Protein AF-A0A7C4UAN2-F1 (afdb_monomer)

Nearest PDB structures (foldseek):
  3q5m-assembly1_A  TM=3.316E-01  e=6.274E-01  Escherichia coli K-12
  2yhc-assembly1_A  TM=3.895E-01  e=1.079E+00  Escherichia coli BL21(DE3)
  8bwc-assembly1_D  TM=3.059E-01  e=3.189E+00  Escherichia coli
  4wjw-assembly1_B  TM=2.416E-01  e=7.589E+00  Saccharomyces cerevisiae S288C

Secondary structure (DSSP, 8-state):
-----------------------PPPPPPP-S-SS-TTSSTTEEEEEETTEEEEEEHHHHHHTTSS-SS-HHHHHHHHHHHHHHHS-HHHHHHHTTSEEEE-SS-GGGS-TTTSS---EEE---SSTTHHHHHTTS-GGGTTSEEES-HHHHHHHTSTT----S-THHHHHHHHHIIIIIITT-HHHHHHHHHHHHTTTTSSEEBTTS-EE--GGGS-HHHHHHHHHHHHHS--SBSS-SHHHHHHH-HHHHHHHHHHH--THHHHHHHHHHHHHHTTSS----PPPPPPPS-SSHHHHHHHHHHHHHHHHHHHHTT-HHHHHHHHHHHHHH-TTSHHHHHHHHHHHHT-

Sequence (350 aa):
MRFVLSLCLALGLVAGFSSAQEKTPAKKKSDKPLIPEKAVPGYTVKKLEGFHLLISDETTKHLDDQFERKPMEVLELELKGIARVVTSRQLKILQTIAIFVEWDDPEAHPANTGGVVVARYWYDSGNGIGMFREGRNPLKANNVEILTMKFLTEKWQPGKSNEQLILLHEVSHAIHNHLVGGRNPIVQAAYQQAMDRKLYDEVKHVSGRTQRAYAATSDHEYFAELSCAYLDKCAFFPFTREELKSHDPVGFKLMEQVWGKSDNRSAKAKAAMQVAAKSSPKTEPPSKPSAPPTSPKDQESAAEQKLELIDILIKSGKTDKARERLQDLIKAYPETKSAGKAKELLDKLK

Radius of gyration: 29.67 Å; Cα contacts (8 Å, |Δi|>4): 450; chains: 1; bounding box: 88×102×70 Å

pLDDT: mean 82.42, std 21.26, range [30.03, 98.69]

Structure (mmCIF, N/CA/C/O backbone):
data_AF-A0A7C4UAN2-F1
#
_entry.id   AF-A0A7C4UAN2-F1
#
loop_
_atom_site.group_PDB
_atom_site.id
_atom_site.type_symbol
_atom_site.label_atom_id
_atom_site.label_alt_id
_atom_site.label_comp_id
_atom_site.label_asym_id
_atom_site.label_entity_id
_atom_site.label_seq_id
_atom_site.pdbx_PDB_ins_code
_atom_site.Cartn_x
_atom_site.Cartn_y
_atom_site.Cartn_z
_atom_site.occupancy
_atom_site.B_iso_or_equiv
_atom_site.auth_seq_id
_atom_site.auth_comp_id
_atom_site.auth_asym_id
_atom_site.auth_atom_id
_atom_site.pdbx_PDB_model_num
ATOM 1 N N . MET A 1 1 ? 61.986 -65.596 46.040 1.00 34.09 1 MET A N 1
ATOM 2 C CA . MET A 1 1 ? 62.676 -64.286 45.933 1.00 34.09 1 MET A CA 1
ATOM 3 C C . MET A 1 1 ? 61.591 -63.218 45.912 1.00 34.09 1 MET A C 1
ATOM 5 O O . MET A 1 1 ? 60.683 -63.372 45.116 1.00 34.09 1 MET A O 1
ATOM 9 N N . ARG A 1 2 ? 61.460 -62.423 46.989 1.00 37.06 2 ARG A N 1
ATOM 10 C CA . ARG A 1 2 ? 61.891 -61.000 47.109 1.00 37.06 2 ARG A CA 1
ATOM 11 C C . ARG A 1 2 ? 61.065 -60.058 46.205 1.00 37.06 2 ARG A C 1
ATOM 13 O O . ARG A 1 2 ? 60.900 -60.403 45.052 1.00 37.06 2 ARG A O 1
ATOM 20 N N . PHE A 1 3 ? 60.606 -58.852 46.540 1.00 35.41 3 PHE A N 1
ATOM 21 C CA . PHE A 1 3 ? 60.470 -57.972 47.718 1.00 35.41 3 PHE A CA 1
ATOM 22 C C . PHE A 1 3 ? 59.664 -56.746 47.178 1.00 35.41 3 PHE A C 1
ATOM 24 O O . PHE A 1 3 ? 59.865 -56.385 46.027 1.00 35.41 3 PHE A O 1
ATOM 31 N N . VAL A 1 4 ? 58.758 -56.175 47.984 1.00 40.16 4 VAL A N 1
ATOM 32 C CA . VAL A 1 4 ? 58.412 -54.745 48.260 1.00 40.16 4 VAL A CA 1
ATOM 33 C C . VAL A 1 4 ? 58.710 -53.592 47.246 1.00 40.16 4 VAL A C 1
ATOM 35 O O . VAL A 1 4 ? 59.731 -53.596 46.575 1.00 40.16 4 VAL A O 1
ATOM 38 N N . LEU A 1 5 ? 57.877 -52.527 47.358 1.00 35.97 5 LEU A N 1
ATOM 39 C CA . LEU A 1 5 ? 58.021 -51.067 47.046 1.00 35.97 5 LEU A CA 1
ATOM 40 C C . LEU A 1 5 ? 57.216 -50.576 45.819 1.00 35.97 5 LEU A C 1
ATOM 42 O O . LEU A 1 5 ? 57.397 -51.087 44.727 1.00 35.97 5 LEU A O 1
ATOM 46 N N . SER A 1 6 ? 56.208 -49.691 45.923 1.00 39.59 6 SER A N 1
ATOM 47 C CA . SER A 1 6 ? 56.147 -48.298 46.435 1.00 39.59 6 SER A CA 1
ATOM 48 C C . SER A 1 6 ? 57.017 -47.317 45.638 1.00 39.59 6 SER A C 1
ATOM 50 O O . SER A 1 6 ? 58.226 -47.358 45.824 1.00 39.59 6 SER A O 1
ATOM 52 N N . LEU A 1 7 ? 56.428 -46.421 44.820 1.00 36.50 7 LEU A N 1
ATOM 53 C CA . LEU A 1 7 ? 56.832 -45.002 44.756 1.00 36.50 7 LEU A CA 1
ATOM 54 C C . LEU A 1 7 ? 55.866 -44.103 43.956 1.00 36.50 7 LEU A C 1
ATOM 56 O O . LEU A 1 7 ? 55.257 -44.495 42.965 1.00 36.50 7 LEU A O 1
ATOM 60 N N . CYS A 1 8 ? 55.784 -42.877 44.455 1.00 34.16 8 CYS A N 1
ATOM 61 C CA . CYS A 1 8 ? 54.948 -41.735 44.133 1.00 34.16 8 CYS A CA 1
ATOM 62 C C . CYS A 1 8 ? 55.270 -40.977 42.818 1.00 34.16 8 CYS A C 1
ATOM 64 O O . CYS A 1 8 ? 56.406 -40.963 42.363 1.00 34.16 8 CYS A O 1
ATOM 66 N N . LEU A 1 9 ? 54.262 -40.201 42.381 1.00 34.72 9 LEU A N 1
ATOM 67 C CA . LEU A 1 9 ? 54.303 -38.804 41.894 1.00 34.72 9 LEU A CA 1
ATOM 68 C C . LEU A 1 9 ? 55.023 -38.449 40.571 1.00 34.72 9 LEU A C 1
ATOM 70 O O . LEU A 1 9 ? 56.242 -38.499 40.490 1.00 34.72 9 LEU A O 1
ATOM 74 N N . ALA A 1 10 ? 54.276 -37.852 39.630 1.00 35.28 10 ALA A N 1
ATOM 75 C CA . ALA A 1 10 ? 54.646 -36.565 39.015 1.00 35.28 10 ALA A CA 1
ATOM 76 C C . ALA A 1 10 ? 53.456 -35.928 38.269 1.00 35.28 10 ALA A C 1
ATOM 78 O O . ALA A 1 10 ? 52.838 -36.541 37.401 1.00 35.28 10 ALA A O 1
ATOM 79 N N . LEU A 1 11 ? 53.161 -34.675 38.630 1.00 38.91 11 LEU A N 1
ATOM 80 C CA . LEU A 1 11 ? 52.254 -33.756 37.945 1.00 38.91 11 LEU A CA 1
ATOM 81 C C . LEU A 1 11 ? 52.766 -33.406 36.538 1.00 38.91 11 LEU A C 1
ATOM 83 O O . LEU A 1 11 ? 53.949 -33.132 36.357 1.00 38.91 11 LEU A O 1
ATOM 87 N N . GLY A 1 12 ? 51.835 -33.255 35.595 1.00 33.56 12 GLY A N 1
ATOM 88 C CA . GLY A 1 12 ? 52.039 -32.549 34.330 1.00 33.56 12 GLY A CA 1
ATOM 89 C C . GLY A 1 12 ? 50.832 -31.667 34.020 1.00 33.56 12 GLY A C 1
ATOM 90 O O . GLY A 1 12 ? 49.906 -32.090 33.336 1.00 33.56 12 GLY A O 1
ATOM 91 N N . LEU A 1 13 ? 50.826 -30.449 34.564 1.00 39.50 13 LEU A N 1
ATOM 92 C CA . LEU A 1 13 ? 49.898 -29.374 34.207 1.00 39.50 13 LEU A CA 1
ATOM 93 C C . LEU A 1 13 ? 50.309 -28.832 32.830 1.00 39.50 13 LEU A C 1
ATOM 95 O O . LEU A 1 13 ? 51.313 -28.132 32.721 1.00 39.50 13 LEU A O 1
ATOM 99 N N . VAL A 1 14 ? 49.545 -29.139 31.780 1.00 42.03 14 VAL A N 1
ATOM 100 C CA . VAL A 1 14 ? 49.672 -28.451 30.487 1.00 42.03 14 VAL A CA 1
ATOM 101 C C . VAL A 1 14 ? 48.560 -27.415 30.404 1.00 42.03 14 VAL A C 1
ATOM 103 O O . VAL A 1 14 ? 47.394 -27.736 30.182 1.00 42.03 14 VAL A O 1
ATOM 106 N N . ALA A 1 15 ? 48.935 -26.156 30.620 1.00 38.94 15 ALA A N 1
ATOM 107 C CA . ALA A 1 15 ? 48.100 -25.004 30.330 1.00 38.94 15 ALA A CA 1
ATOM 108 C C . ALA A 1 15 ? 47.876 -24.926 28.811 1.00 38.94 15 ALA A C 1
ATOM 110 O O . ALA A 1 15 ? 48.783 -24.591 28.049 1.00 38.94 15 ALA A O 1
ATOM 111 N N . GLY A 1 16 ? 46.667 -25.263 28.365 1.00 35.47 16 GLY A N 1
ATOM 112 C CA . GLY A 1 16 ? 46.235 -25.025 26.994 1.00 35.47 16 GLY A CA 1
ATOM 113 C C . GLY A 1 16 ? 46.062 -23.527 26.763 1.00 35.47 16 GLY A C 1
ATOM 114 O O . GLY A 1 16 ? 45.128 -22.919 27.284 1.00 35.47 16 GLY A O 1
ATOM 115 N N . PHE A 1 17 ? 46.962 -22.933 25.981 1.00 37.00 17 PHE A N 1
ATOM 116 C CA . PHE A 1 17 ? 46.775 -21.607 25.404 1.00 37.00 17 PHE A CA 1
ATOM 117 C C . PHE A 1 17 ? 45.509 -21.619 24.539 1.00 37.00 17 PHE A C 1
ATOM 119 O O . PHE A 1 17 ? 45.484 -22.190 23.450 1.00 37.00 17 PHE A O 1
ATOM 126 N N . SER A 1 18 ? 44.448 -20.985 25.034 1.00 37.22 18 SER A N 1
ATOM 127 C CA . SER A 1 18 ? 43.250 -20.711 24.249 1.00 37.22 18 SER A CA 1
ATOM 128 C C . SER A 1 18 ? 43.581 -19.570 23.287 1.00 37.22 18 SER A C 1
ATOM 130 O O . SER A 1 18 ? 43.614 -18.402 23.677 1.00 37.22 18 SER A O 1
ATOM 132 N N . SER A 1 19 ? 43.910 -19.913 22.041 1.00 38.41 19 SER A N 1
ATOM 133 C CA . SER A 1 19 ? 44.011 -18.929 20.967 1.00 38.41 19 SER A CA 1
ATOM 134 C C . SER A 1 19 ? 42.625 -18.329 20.750 1.00 38.41 19 SER A C 1
ATOM 136 O O . SER A 1 19 ? 41.678 -19.024 20.374 1.00 38.41 19 SER A O 1
ATOM 138 N N . ALA A 1 20 ? 42.498 -17.039 21.057 1.00 39.62 20 ALA A N 1
ATOM 139 C CA . ALA A 1 20 ? 41.323 -16.246 20.760 1.00 39.62 20 ALA A CA 1
ATOM 140 C C . ALA A 1 20 ? 41.126 -16.230 19.241 1.00 39.62 20 ALA A C 1
ATOM 142 O O . ALA A 1 20 ? 41.783 -15.484 18.518 1.00 39.62 20 ALA A O 1
ATOM 143 N N . GLN A 1 21 ? 40.229 -17.086 18.758 1.00 37.66 21 GLN A N 1
ATOM 144 C CA . GLN A 1 21 ? 39.840 -17.118 17.361 1.00 37.66 21 GLN A CA 1
ATOM 145 C C . GLN A 1 21 ? 39.087 -15.821 17.050 1.00 37.66 21 GLN A C 1
ATOM 147 O O . GLN A 1 21 ? 37.938 -15.616 17.456 1.00 37.66 21 GLN A O 1
ATOM 152 N N . GLU A 1 22 ? 39.790 -14.917 16.376 1.00 37.50 22 GLU A N 1
ATOM 153 C CA . GLU A 1 22 ? 39.287 -13.659 15.848 1.00 37.50 22 GLU A CA 1
ATOM 154 C C . GLU A 1 22 ? 38.013 -13.935 15.038 1.00 37.50 22 GLU A C 1
ATOM 156 O O . GLU A 1 22 ? 38.028 -14.614 14.007 1.00 37.50 22 GLU A O 1
ATOM 161 N N . LYS A 1 23 ? 36.868 -13.457 15.542 1.00 40.00 23 LYS A N 1
ATOM 162 C CA . LYS A 1 23 ? 35.589 -13.556 14.838 1.00 40.00 23 LYS A CA 1
ATOM 163 C C . LYS A 1 23 ? 35.688 -12.725 13.567 1.00 40.00 23 LYS A C 1
ATOM 165 O O . LYS A 1 23 ? 35.599 -11.501 13.602 1.00 40.00 23 LYS A O 1
ATOM 170 N N . THR A 1 24 ? 35.854 -13.415 12.448 1.00 35.69 24 THR A N 1
ATOM 171 C CA . THR A 1 24 ? 35.820 -12.841 11.106 1.00 35.69 24 THR A CA 1
ATOM 172 C C . THR A 1 24 ? 34.499 -12.075 10.929 1.00 35.69 24 THR A C 1
ATOM 174 O O . THR A 1 24 ? 33.440 -12.606 11.282 1.00 35.69 24 THR A O 1
ATOM 177 N N . PRO A 1 25 ? 34.511 -10.833 10.415 1.00 39.81 25 PRO A N 1
ATOM 178 C CA . PRO A 1 25 ? 33.291 -10.056 10.240 1.00 39.81 25 PRO A CA 1
ATOM 179 C C . PRO A 1 25 ? 32.346 -10.762 9.259 1.00 39.81 25 PRO A C 1
ATOM 181 O O . PRO A 1 25 ? 32.744 -11.184 8.172 1.00 39.81 25 PRO A O 1
ATOM 184 N N . ALA A 1 26 ? 31.083 -10.907 9.664 1.00 42.81 26 ALA A N 1
ATOM 185 C CA . ALA A 1 26 ? 30.038 -11.541 8.871 1.00 42.81 26 ALA A CA 1
ATOM 186 C C . ALA A 1 26 ? 29.916 -10.865 7.493 1.00 42.81 26 ALA A C 1
ATOM 188 O O . ALA A 1 26 ? 29.643 -9.667 7.401 1.00 42.81 26 ALA A O 1
ATOM 189 N N . LYS A 1 27 ? 30.103 -11.646 6.420 1.00 39.41 27 LYS A N 1
ATOM 190 C CA . LYS A 1 27 ? 29.866 -11.217 5.033 1.00 39.41 27 LYS A CA 1
ATOM 191 C C . LYS A 1 27 ? 28.463 -10.599 4.915 1.00 39.41 27 LYS A C 1
ATOM 193 O O . LYS A 1 27 ? 27.483 -11.232 5.313 1.00 39.41 27 LYS A O 1
ATOM 198 N N . LYS A 1 28 ? 28.362 -9.391 4.335 1.00 39.66 28 LYS A N 1
ATOM 199 C CA . LYS A 1 28 ? 27.093 -8.814 3.848 1.00 39.66 28 LYS A CA 1
ATOM 200 C C . LYS A 1 28 ? 26.350 -9.896 3.051 1.00 39.66 28 LYS A C 1
ATOM 202 O O . LYS A 1 28 ? 26.931 -10.478 2.135 1.00 39.66 28 LYS A O 1
ATOM 207 N N . LYS A 1 29 ? 25.093 -10.187 3.411 1.00 46.91 29 LYS A N 1
ATOM 208 C CA . LYS A 1 29 ? 24.220 -11.051 2.598 1.00 46.91 29 LYS A CA 1
ATOM 209 C C . LYS A 1 29 ? 24.161 -10.452 1.192 1.00 46.91 29 LYS A C 1
ATOM 211 O O . LYS A 1 29 ? 23.933 -9.256 1.069 1.00 46.91 29 LYS A O 1
ATOM 216 N N . SER A 1 30 ? 24.418 -11.253 0.161 1.00 43.97 30 SER A N 1
ATOM 217 C CA . SER A 1 30 ? 24.407 -10.773 -1.221 1.00 43.97 30 SER A CA 1
ATOM 218 C C . SER A 1 30 ? 23.025 -10.233 -1.591 1.00 43.97 30 SER A C 1
ATOM 220 O O . SER A 1 30 ? 22.032 -10.940 -1.413 1.00 43.97 30 SER A O 1
ATOM 222 N N . ASP A 1 31 ? 22.977 -9.044 -2.188 1.00 57.44 31 ASP A N 1
ATOM 223 C CA . ASP A 1 31 ? 21.756 -8.459 -2.764 1.00 57.44 31 ASP A CA 1
ATOM 224 C C . ASP A 1 31 ? 21.302 -9.153 -4.061 1.00 57.44 31 ASP A C 1
ATOM 226 O O . ASP A 1 31 ? 20.307 -8.762 -4.663 1.00 57.44 31 ASP A O 1
ATOM 230 N N . LYS A 1 32 ? 21.985 -10.223 -4.494 1.00 53.59 32 LYS A N 1
ATOM 231 C CA . LYS A 1 32 ? 21.544 -11.022 -5.641 1.00 53.59 32 LYS A CA 1
ATOM 232 C C . LYS A 1 32 ? 20.216 -11.735 -5.323 1.00 53.59 32 LYS A C 1
ATOM 234 O O . LYS A 1 32 ? 20.094 -12.317 -4.237 1.00 53.59 32 LYS A O 1
ATOM 239 N N . PRO A 1 33 ? 19.227 -11.704 -6.235 1.00 60.38 33 PRO A N 1
ATOM 240 C CA . PRO A 1 33 ? 17.993 -12.463 -6.074 1.00 60.38 33 PRO A CA 1
ATOM 241 C C . PRO A 1 33 ? 18.296 -13.967 -6.023 1.00 60.38 33 PRO A C 1
ATOM 243 O O . PRO A 1 33 ? 19.228 -14.452 -6.662 1.00 60.38 33 PRO A O 1
ATOM 246 N N . LEU A 1 34 ? 17.518 -14.704 -5.225 1.00 61.25 34 LEU A N 1
ATOM 247 C CA . LEU A 1 34 ? 17.602 -16.171 -5.161 1.00 61.25 34 LEU A CA 1
ATOM 248 C C . LEU A 1 34 ? 17.049 -16.822 -6.439 1.00 61.25 34 LEU A C 1
ATOM 250 O O . LEU A 1 34 ? 17.437 -17.934 -6.785 1.00 61.25 34 LEU A O 1
ATOM 254 N N . ILE A 1 35 ? 16.160 -16.114 -7.134 1.00 68.69 35 ILE A N 1
ATOM 255 C CA . ILE A 1 35 ? 15.633 -16.476 -8.448 1.00 68.69 35 ILE A CA 1
ATOM 256 C C . ILE A 1 35 ? 16.615 -15.947 -9.509 1.00 68.69 35 ILE A C 1
ATOM 258 O O . ILE A 1 35 ? 16.990 -14.773 -9.428 1.00 68.69 35 ILE A O 1
ATOM 262 N N . PRO A 1 36 ? 17.043 -16.764 -10.493 1.00 77.50 36 PRO A N 1
ATOM 263 C CA . PRO A 1 36 ? 17.901 -16.291 -11.576 1.00 77.50 36 PRO A CA 1
ATOM 264 C C . PRO A 1 36 ? 17.293 -15.090 -12.310 1.00 77.50 36 PRO A C 1
ATOM 266 O O . PRO A 1 36 ? 16.089 -15.046 -12.551 1.00 77.50 36 PRO A O 1
ATOM 269 N N . GLU A 1 37 ? 18.139 -14.143 -12.715 1.00 79.81 37 GLU A N 1
ATOM 270 C CA . GLU A 1 37 ? 17.721 -12.857 -13.296 1.00 79.81 37 GLU A CA 1
ATOM 271 C C . GLU A 1 37 ? 16.791 -12.995 -14.513 1.00 79.81 37 GLU A C 1
ATOM 273 O O . GLU A 1 37 ? 15.886 -12.190 -14.680 1.00 79.81 37 GLU A O 1
ATOM 278 N N . LYS A 1 38 ? 16.959 -14.042 -15.327 1.00 82.69 38 LYS A N 1
ATOM 279 C CA . LYS A 1 38 ? 16.135 -14.318 -16.519 1.00 82.69 38 LYS A CA 1
ATOM 280 C C . LYS A 1 38 ? 15.257 -15.564 -16.373 1.00 82.69 38 LYS A C 1
ATOM 282 O O . LYS A 1 38 ? 14.957 -16.233 -17.357 1.00 82.69 38 LYS A O 1
ATOM 287 N N . ALA A 1 39 ? 14.898 -15.934 -15.143 1.00 83.12 39 ALA A N 1
ATOM 288 C CA . ALA A 1 39 ? 14.111 -17.143 -14.890 1.00 83.12 39 ALA A CA 1
ATOM 289 C C . ALA A 1 39 ? 12.666 -17.056 -15.408 1.00 83.12 39 ALA A C 1
ATOM 291 O O . ALA A 1 39 ? 12.036 -18.093 -15.604 1.00 83.12 39 ALA A O 1
ATOM 292 N N . VAL A 1 40 ? 12.136 -15.846 -15.610 1.00 87.69 40 VAL A N 1
ATOM 293 C CA . VAL A 1 40 ? 10.755 -15.622 -16.050 1.00 87.69 40 VAL A CA 1
ATOM 294 C C . VAL A 1 40 ? 10.771 -14.949 -17.426 1.00 87.69 40 VAL A C 1
ATOM 296 O O . VAL A 1 40 ? 11.289 -13.839 -17.537 1.00 87.69 40 VAL A O 1
ATOM 299 N N . PRO A 1 41 ? 10.235 -15.590 -18.481 1.00 90.19 41 PRO A N 1
ATOM 300 C CA . PRO A 1 41 ? 10.215 -15.012 -19.824 1.00 90.19 41 PRO A CA 1
ATOM 301 C C . PRO A 1 41 ? 9.540 -13.637 -19.858 1.00 90.19 41 PRO A C 1
ATOM 303 O O . PRO A 1 41 ? 8.450 -13.481 -19.313 1.00 90.19 41 PRO A O 1
ATOM 306 N N . GLY A 1 42 ? 10.182 -12.662 -20.507 1.00 93.81 42 GLY A N 1
ATOM 307 C CA . GLY A 1 42 ? 9.691 -11.282 -20.610 1.00 93.81 42 GLY A CA 1
ATOM 308 C C . GLY A 1 42 ? 9.963 -10.404 -19.385 1.00 93.81 42 GLY A C 1
ATOM 309 O O . GLY A 1 42 ? 9.543 -9.248 -19.377 1.00 93.81 42 GLY A O 1
ATOM 310 N N . TYR A 1 43 ? 10.639 -10.934 -18.356 1.00 96.19 43 TYR A N 1
ATOM 311 C CA . TYR A 1 43 ? 10.954 -10.203 -17.133 1.00 96.19 43 TYR A CA 1
ATOM 312 C C . TYR A 1 43 ? 12.415 -10.358 -16.716 1.00 96.19 43 TYR A C 1
ATOM 314 O O . TYR A 1 43 ? 13.003 -11.441 -16.746 1.00 96.19 43 TYR A O 1
ATOM 322 N N . THR A 1 44 ? 12.962 -9.261 -16.204 1.00 95.50 44 THR A N 1
ATOM 323 C CA . THR A 1 44 ? 14.225 -9.222 -15.475 1.00 95.50 44 THR A CA 1
ATOM 324 C C . THR A 1 44 ? 13.945 -9.223 -13.975 1.00 95.50 44 THR A C 1
ATOM 326 O O . THR A 1 44 ? 13.289 -8.323 -13.443 1.00 95.50 44 THR A O 1
ATOM 329 N N . VAL A 1 45 ? 14.462 -10.229 -13.269 1.00 94.94 45 VAL A N 1
ATOM 330 C CA . VAL A 1 45 ? 14.307 -10.360 -11.819 1.00 94.94 45 VAL A CA 1
ATOM 331 C C . VAL A 1 45 ? 15.356 -9.521 -11.098 1.00 94.94 45 VAL A C 1
ATOM 333 O O . VAL A 1 45 ? 16.557 -9.764 -11.219 1.00 94.94 45 VAL A O 1
ATOM 336 N N . LYS A 1 46 ? 14.904 -8.571 -10.279 1.00 94.62 46 LYS A N 1
ATOM 337 C CA . LYS A 1 46 ? 15.755 -7.768 -9.393 1.00 94.62 46 LYS A CA 1
ATOM 338 C C . LYS A 1 46 ? 15.328 -7.917 -7.944 1.00 94.62 46 LYS A C 1
ATOM 340 O O . LYS A 1 46 ? 14.207 -8.312 -7.637 1.00 94.62 46 LYS A O 1
ATOM 345 N N . LYS A 1 47 ? 16.239 -7.584 -7.034 1.00 94.56 47 LYS A N 1
ATOM 346 C CA . LYS A 1 47 ? 15.943 -7.495 -5.608 1.00 94.56 47 LYS A CA 1
ATOM 347 C C . LYS A 1 47 ? 16.079 -6.051 -5.152 1.00 94.56 47 LYS A C 1
ATOM 349 O O . LYS A 1 47 ? 17.097 -5.426 -5.435 1.00 94.56 47 LYS A O 1
ATOM 354 N N . LEU A 1 48 ? 15.074 -5.542 -4.447 1.00 95.19 48 LEU A N 1
ATOM 355 C CA . LEU A 1 48 ? 15.056 -4.176 -3.920 1.00 95.19 48 LEU A CA 1
ATOM 356 C C . LEU A 1 48 ? 14.379 -4.177 -2.552 1.00 95.19 48 LEU A C 1
ATOM 358 O O . LEU A 1 48 ? 13.302 -4.744 -2.410 1.00 95.19 48 LEU A O 1
ATOM 362 N N . GLU A 1 49 ? 15.026 -3.618 -1.525 1.00 94.88 49 GLU A N 1
ATOM 363 C CA . GLU A 1 49 ? 14.500 -3.604 -0.144 1.00 94.88 49 GLU A CA 1
ATOM 364 C C . GLU A 1 49 ? 14.059 -4.991 0.378 1.00 94.88 49 GLU A C 1
ATOM 366 O O . GLU A 1 49 ? 13.160 -5.133 1.207 1.00 94.88 49 GLU A O 1
ATOM 371 N N . GLY A 1 50 ? 14.696 -6.053 -0.127 1.00 93.94 50 GLY A N 1
ATOM 372 C CA . GLY A 1 50 ? 14.373 -7.446 0.184 1.00 93.94 50 GLY A CA 1
ATOM 373 C C . GLY A 1 50 ? 13.203 -8.051 -0.601 1.00 93.94 50 GLY A C 1
ATOM 374 O O . GLY A 1 50 ? 13.017 -9.261 -0.503 1.00 93.94 50 GLY A O 1
ATOM 375 N N . PHE A 1 51 ? 12.475 -7.260 -1.389 1.00 95.62 51 PHE A N 1
ATOM 376 C CA . PHE A 1 51 ? 11.418 -7.714 -2.294 1.00 95.62 51 PHE A CA 1
ATOM 377 C C . PHE A 1 51 ? 11.999 -8.251 -3.601 1.00 95.62 51 PHE A C 1
ATOM 379 O O . PHE A 1 51 ? 13.052 -7.794 -4.052 1.00 95.62 51 PHE A O 1
ATOM 386 N N . HIS A 1 52 ? 11.297 -9.205 -4.213 1.00 94.81 52 HIS A N 1
ATOM 387 C CA . HIS A 1 52 ? 11.609 -9.701 -5.550 1.00 94.81 52 HIS A CA 1
ATOM 388 C C . HIS A 1 52 ? 10.755 -8.950 -6.569 1.00 94.81 52 HIS A C 1
ATOM 390 O O . HIS A 1 52 ? 9.529 -9.039 -6.549 1.00 94.81 52 HIS A O 1
ATOM 396 N N . LEU A 1 53 ? 11.419 -8.208 -7.446 1.00 97.06 53 LEU A N 1
ATOM 397 C CA . LEU A 1 53 ? 10.803 -7.459 -8.528 1.00 97.06 53 LEU A CA 1
ATOM 398 C C . LEU A 1 53 ? 10.951 -8.243 -9.823 1.00 97.06 53 LEU A C 1
ATOM 400 O O . LEU A 1 53 ? 12.057 -8.674 -10.145 1.00 97.06 53 LEU A O 1
ATOM 404 N N . LEU A 1 54 ? 9.866 -8.390 -10.571 1.00 97.56 54 LEU A N 1
ATOM 405 C CA . LEU A 1 54 ? 9.877 -8.896 -11.936 1.00 97.56 54 LEU A CA 1
ATOM 406 C C . LEU A 1 54 ? 9.567 -7.715 -12.844 1.00 97.56 54 LEU A C 1
ATOM 408 O O . LEU A 1 54 ? 8.413 -7.327 -12.998 1.00 97.56 54 LEU A O 1
ATOM 412 N N . ILE A 1 55 ? 10.616 -7.110 -13.388 1.00 98.06 55 ILE A N 1
ATOM 413 C CA . ILE A 1 55 ? 10.523 -5.903 -14.209 1.00 98.06 55 ILE A CA 1
ATOM 414 C C . ILE A 1 55 ? 10.371 -6.341 -15.654 1.00 98.06 55 ILE A C 1
ATOM 416 O O . ILE A 1 55 ? 11.250 -7.048 -16.149 1.00 98.06 55 ILE A O 1
ATOM 420 N N . SER A 1 56 ? 9.281 -5.962 -16.320 1.00 97.94 56 SER A N 1
ATOM 421 C CA . SER A 1 56 ? 9.089 -6.383 -17.705 1.00 97.94 56 SER A CA 1
ATOM 4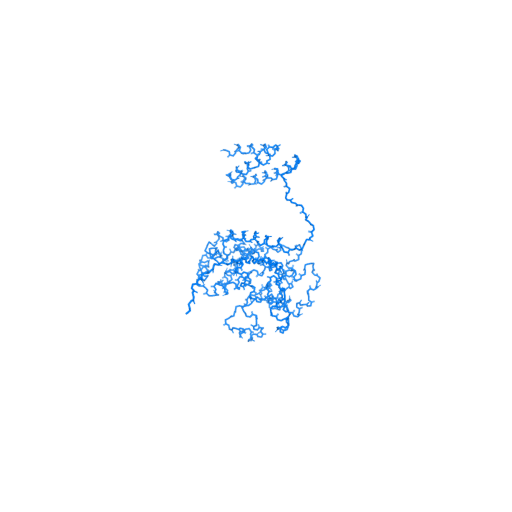22 C C . SER A 1 56 ? 10.152 -5.790 -18.629 1.00 97.94 56 SER A C 1
ATOM 424 O O . SER A 1 56 ? 10.757 -4.743 -18.354 1.00 97.94 56 SER A O 1
ATOM 426 N N . ASP A 1 57 ? 10.406 -6.481 -19.738 1.00 97.00 57 ASP A N 1
ATOM 427 C CA . ASP A 1 57 ? 11.347 -6.016 -20.758 1.00 97.00 57 ASP A CA 1
ATOM 428 C C . ASP A 1 57 ? 10.944 -4.636 -21.298 1.00 97.00 57 ASP A C 1
ATOM 430 O O . ASP A 1 57 ? 11.812 -3.832 -21.634 1.00 97.00 57 ASP A O 1
ATOM 434 N N . GLU A 1 58 ? 9.641 -4.331 -21.327 1.00 97.75 58 GLU A N 1
ATOM 435 C CA . GLU A 1 58 ? 9.135 -3.007 -21.689 1.00 97.75 58 GLU A CA 1
ATOM 436 C C . GLU A 1 58 ? 9.514 -1.955 -20.647 1.00 97.75 58 GLU A C 1
ATOM 438 O O . GLU A 1 58 ? 10.169 -0.975 -20.990 1.00 97.75 58 GLU A O 1
ATOM 443 N N . THR A 1 59 ? 9.221 -2.188 -19.363 1.00 98.19 59 THR A N 1
ATOM 444 C CA . THR A 1 59 ? 9.617 -1.276 -18.275 1.00 98.19 59 THR A CA 1
ATOM 445 C C . THR A 1 59 ? 11.116 -0.988 -18.283 1.00 98.19 59 THR A C 1
ATOM 447 O O . THR A 1 59 ? 11.533 0.141 -18.033 1.00 98.19 59 THR A O 1
ATOM 450 N N . THR A 1 60 ? 11.940 -1.986 -18.615 1.00 97.50 60 THR A N 1
ATOM 451 C CA . THR A 1 60 ? 13.400 -1.831 -18.675 1.00 97.50 60 THR A CA 1
ATOM 452 C C . THR A 1 60 ? 13.843 -0.775 -19.694 1.00 97.50 60 THR A C 1
ATOM 454 O O . THR A 1 60 ? 14.821 -0.074 -19.438 1.00 97.50 60 THR A O 1
ATOM 457 N N . LYS A 1 61 ? 13.118 -0.603 -20.807 1.00 97.81 61 LYS A N 1
ATOM 458 C CA . LYS A 1 61 ? 13.430 0.404 -21.842 1.00 97.81 61 LYS A CA 1
ATOM 459 C C . LYS A 1 61 ? 13.208 1.841 -21.367 1.00 97.81 61 LYS A C 1
ATOM 461 O O . LYS A 1 61 ? 13.793 2.752 -21.939 1.00 97.81 61 LYS A O 1
ATOM 466 N N . HIS A 1 62 ? 12.399 2.022 -20.324 1.00 97.81 62 HIS A N 1
ATOM 467 C CA . HIS A 1 62 ? 11.944 3.322 -19.834 1.00 97.81 62 HIS A CA 1
ATOM 468 C C . HIS A 1 62 ? 12.576 3.750 -18.504 1.00 97.81 62 HIS A C 1
ATOM 470 O O . HIS A 1 62 ? 12.304 4.841 -18.003 1.00 97.81 62 HIS A O 1
ATOM 476 N N . LEU A 1 63 ? 13.443 2.922 -17.906 1.00 95.44 63 LEU A N 1
ATOM 477 C CA . LEU A 1 63 ? 14.073 3.244 -16.617 1.00 95.44 63 LEU A CA 1
ATOM 478 C C . LEU A 1 63 ? 14.929 4.518 -16.670 1.00 95.44 63 LEU A C 1
ATOM 480 O O . LEU A 1 63 ? 15.095 5.181 -15.644 1.00 95.44 63 LEU A O 1
ATOM 484 N N . ASP A 1 64 ? 15.427 4.865 -17.857 1.00 95.00 64 ASP A N 1
ATOM 485 C CA . ASP A 1 64 ? 16.277 6.030 -18.095 1.00 95.00 64 ASP A CA 1
ATOM 486 C C . ASP A 1 64 ? 15.530 7.229 -18.706 1.00 95.00 64 ASP A C 1
ATOM 488 O O . ASP A 1 64 ? 16.154 8.274 -18.923 1.00 95.00 64 ASP A O 1
ATOM 492 N N . ASP A 1 65 ? 14.205 7.135 -18.897 1.00 93.75 65 ASP A N 1
ATOM 493 C CA . ASP A 1 65 ? 13.358 8.220 -19.413 1.00 93.75 65 ASP A CA 1
ATOM 494 C C . ASP A 1 65 ? 13.528 9.520 -18.609 1.00 93.75 65 ASP A C 1
ATOM 496 O O . ASP A 1 65 ? 13.979 9.524 -17.456 1.00 93.75 65 ASP A O 1
ATOM 500 N N . GLN A 1 66 ? 13.173 10.658 -19.215 1.00 92.62 66 GLN A N 1
ATOM 501 C CA . GLN A 1 66 ? 13.415 11.998 -18.660 1.00 92.62 66 GLN A CA 1
ATOM 502 C C . GLN A 1 66 ? 12.468 12.376 -17.506 1.00 92.62 66 GLN A C 1
ATOM 504 O O . GLN A 1 66 ? 11.740 13.362 -17.563 1.00 92.62 66 GLN A O 1
ATOM 509 N N . PHE A 1 67 ? 12.515 11.598 -16.429 1.00 95.12 67 PHE A N 1
ATOM 510 C CA . PHE A 1 67 ? 12.003 11.946 -15.112 1.00 95.12 67 PHE A CA 1
ATOM 511 C C . PHE A 1 67 ? 13.140 12.478 -14.237 1.00 95.12 67 PHE A C 1
ATOM 513 O O . PHE A 1 67 ? 14.258 11.954 -14.285 1.00 95.12 67 PHE A O 1
ATOM 520 N N . GLU A 1 68 ? 12.852 13.496 -13.421 1.00 96.06 68 GLU A N 1
ATOM 521 C CA . GLU A 1 68 ? 13.807 14.013 -12.433 1.00 96.06 68 GLU A CA 1
ATOM 522 C C . GLU A 1 68 ? 14.087 12.951 -11.367 1.00 96.06 68 GLU A C 1
ATOM 524 O O . GLU A 1 68 ? 15.240 12.682 -11.042 1.00 96.06 68 GLU A O 1
ATOM 529 N N . ARG A 1 69 ? 13.026 12.298 -10.878 1.00 95.75 69 ARG A N 1
ATOM 530 C CA . ARG A 1 69 ? 13.131 11.101 -10.040 1.00 95.75 69 ARG A CA 1
ATOM 531 C C . ARG A 1 69 ? 12.872 9.863 -10.881 1.00 95.75 69 ARG A C 1
ATOM 533 O O . ARG A 1 69 ? 11.789 9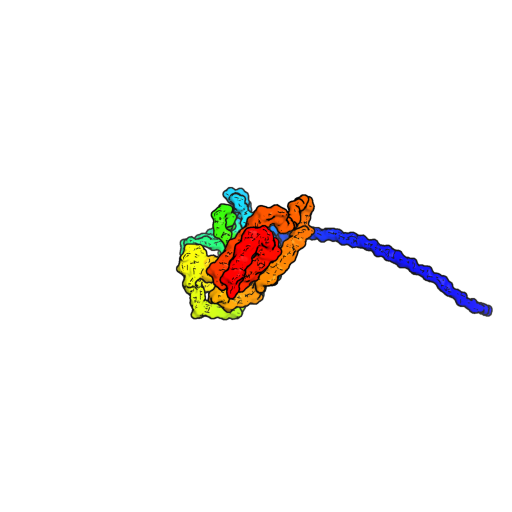.739 -11.456 1.00 95.75 69 ARG A O 1
ATOM 540 N N . LYS A 1 70 ? 13.836 8.946 -10.937 1.00 97.56 70 LYS A N 1
ATOM 541 C CA . LYS A 1 70 ? 13.780 7.785 -11.836 1.00 97.56 70 LYS A CA 1
ATOM 542 C C . LYS A 1 70 ? 12.801 6.714 -11.336 1.00 97.56 70 LYS A C 1
ATOM 544 O O . LYS A 1 70 ? 12.616 6.584 -10.123 1.00 97.56 70 LYS A O 1
ATOM 549 N N . PRO A 1 71 ? 12.218 5.887 -12.228 1.00 97.56 71 PRO A N 1
ATOM 550 C CA . PRO A 1 71 ? 11.240 4.865 -11.844 1.00 97.56 71 PRO A CA 1
ATOM 551 C C . PRO A 1 71 ? 11.710 3.928 -10.720 1.00 97.56 71 PRO A C 1
ATOM 553 O O . PRO A 1 71 ? 10.985 3.687 -9.756 1.00 97.56 71 PRO A O 1
ATOM 556 N N . MET A 1 72 ? 12.956 3.447 -10.780 1.00 97.75 72 MET A N 1
ATOM 557 C CA . MET A 1 72 ? 13.488 2.558 -9.737 1.00 97.75 72 MET A CA 1
ATOM 558 C C . MET A 1 72 ? 13.681 3.255 -8.386 1.00 97.75 72 MET A C 1
ATOM 560 O O . MET A 1 72 ? 13.540 2.608 -7.351 1.00 97.75 72 MET A O 1
ATOM 564 N N . GLU A 1 73 ? 13.969 4.558 -8.376 1.00 97.06 73 GLU A N 1
ATOM 565 C CA . GLU A 1 73 ? 14.061 5.346 -7.142 1.00 97.06 73 GLU A CA 1
ATOM 566 C C . GLU A 1 73 ? 12.675 5.536 -6.521 1.00 97.06 73 GLU A C 1
ATOM 568 O O . GLU A 1 73 ? 12.519 5.420 -5.308 1.00 97.06 73 GLU A O 1
ATOM 573 N N . VAL A 1 74 ? 11.648 5.771 -7.346 1.00 97.06 74 VAL A N 1
ATOM 574 C CA . VAL A 1 74 ? 10.250 5.835 -6.892 1.00 97.06 74 VAL A CA 1
ATOM 575 C C . VAL A 1 74 ? 9.827 4.520 -6.245 1.00 97.06 74 VAL A C 1
ATOM 577 O O . VAL A 1 74 ? 9.275 4.524 -5.144 1.00 97.06 74 VAL A O 1
ATOM 580 N N . LEU A 1 75 ? 10.133 3.392 -6.886 1.00 97.25 75 LEU A N 1
ATOM 581 C CA . LEU A 1 75 ? 9.811 2.083 -6.330 1.00 97.25 75 LEU A CA 1
ATOM 582 C C . LEU A 1 75 ? 10.570 1.821 -5.020 1.00 97.25 75 LEU A C 1
ATOM 584 O O . LEU A 1 75 ? 10.004 1.285 -4.070 1.00 97.25 75 LEU A O 1
ATOM 588 N N . GLU A 1 76 ? 11.829 2.251 -4.925 1.00 97.44 76 GLU A N 1
ATOM 589 C CA . GLU A 1 76 ? 12.587 2.175 -3.676 1.00 97.44 76 GLU A CA 1
ATOM 590 C C . GLU A 1 76 ? 11.932 3.005 -2.553 1.00 97.44 76 GLU A C 1
ATOM 592 O O . GLU A 1 76 ? 11.853 2.535 -1.416 1.00 97.44 76 GLU A O 1
ATOM 597 N N . LEU A 1 77 ? 11.416 4.205 -2.853 1.00 96.06 77 LEU A N 1
ATOM 598 C CA . LEU A 1 77 ? 10.708 5.048 -1.879 1.00 96.06 77 LEU A CA 1
ATOM 599 C C . LEU A 1 77 ? 9.431 4.384 -1.350 1.00 96.06 77 LEU A C 1
ATOM 601 O O . LEU A 1 77 ? 9.222 4.370 -0.133 1.00 96.06 77 LEU A O 1
ATOM 605 N N . GLU A 1 78 ? 8.615 3.809 -2.236 1.00 97.25 78 GLU A N 1
ATOM 606 C CA . GLU A 1 78 ? 7.407 3.057 -1.868 1.00 97.25 78 GLU A CA 1
ATOM 607 C C . GLU A 1 78 ? 7.754 1.882 -0.938 1.00 97.25 78 GLU A C 1
ATOM 609 O O . GLU A 1 78 ? 7.217 1.765 0.168 1.00 97.25 78 GLU A O 1
ATOM 614 N N . LEU A 1 79 ? 8.728 1.050 -1.324 1.00 97.69 79 LEU A N 1
ATOM 615 C CA . LEU A 1 79 ? 9.108 -0.142 -0.558 1.00 97.69 79 LEU A CA 1
ATOM 616 C C . LEU A 1 79 ? 9.772 0.197 0.785 1.00 97.69 79 LEU A C 1
ATOM 618 O O . LEU A 1 79 ? 9.459 -0.436 1.799 1.00 97.69 79 LEU A O 1
ATOM 622 N N . LYS A 1 80 ? 10.631 1.227 0.840 1.00 96.50 80 LYS A N 1
ATOM 623 C CA . LYS A 1 80 ? 11.172 1.758 2.107 1.00 96.50 80 LYS A CA 1
ATOM 624 C C . LYS A 1 80 ? 10.056 2.300 2.997 1.00 96.50 80 LYS A C 1
ATOM 626 O O . LYS A 1 80 ? 10.086 2.109 4.216 1.00 96.50 80 LYS A O 1
ATOM 631 N N . GLY A 1 81 ? 9.071 2.970 2.400 1.00 95.88 81 GLY A N 1
ATOM 632 C CA . GLY A 1 81 ? 7.871 3.446 3.077 1.00 95.88 81 GLY A CA 1
ATOM 633 C C . GLY A 1 81 ? 7.110 2.310 3.749 1.00 95.88 81 GLY A C 1
ATOM 634 O O . GLY A 1 81 ? 6.904 2.354 4.963 1.00 95.88 81 GLY A O 1
ATOM 635 N N . ILE A 1 82 ? 6.799 1.258 2.991 1.00 97.00 82 ILE A N 1
ATOM 636 C CA . ILE A 1 82 ? 6.138 0.048 3.493 1.00 97.00 82 ILE A CA 1
ATOM 637 C C . ILE A 1 82 ? 6.952 -0.575 4.631 1.00 97.00 82 ILE A C 1
ATOM 639 O O . ILE A 1 82 ? 6.425 -0.789 5.725 1.00 97.00 82 ILE A O 1
ATOM 643 N N . ALA A 1 83 ? 8.252 -0.810 4.421 1.00 96.12 83 ALA A N 1
ATOM 644 C CA . ALA A 1 83 ? 9.133 -1.430 5.412 1.00 96.12 83 ALA A CA 1
ATOM 645 C C . ALA A 1 83 ? 9.199 -0.657 6.742 1.00 96.12 83 ALA A C 1
ATOM 647 O O . ALA A 1 83 ? 9.405 -1.259 7.799 1.00 96.12 83 ALA A O 1
ATOM 648 N N . ARG A 1 84 ? 9.006 0.666 6.702 1.00 95.69 84 ARG A N 1
ATOM 649 C CA . ARG A 1 84 ? 8.973 1.538 7.881 1.00 95.69 84 ARG A CA 1
ATOM 650 C C . ARG A 1 84 ? 7.663 1.442 8.664 1.00 95.69 84 ARG A C 1
ATOM 652 O O . ARG A 1 84 ? 7.698 1.587 9.887 1.00 95.69 84 ARG A O 1
ATOM 659 N N . VAL A 1 85 ? 6.528 1.235 7.995 1.00 95.38 85 VAL A N 1
ATOM 660 C CA . VAL A 1 85 ? 5.207 1.270 8.650 1.00 95.38 85 VAL A CA 1
ATOM 661 C C . VAL A 1 85 ? 4.742 -0.096 9.156 1.00 95.38 85 VAL A C 1
ATOM 663 O O . VAL A 1 85 ? 3.996 -0.152 10.140 1.00 95.38 85 VAL A O 1
ATOM 666 N N . VAL A 1 86 ? 5.229 -1.194 8.564 1.00 95.44 86 VAL A N 1
ATOM 667 C CA . VAL A 1 86 ? 4.895 -2.566 8.983 1.00 95.44 86 VAL A CA 1
ATOM 668 C C . VAL A 1 86 ? 5.880 -3.135 10.015 1.00 95.44 86 VAL A C 1
ATOM 670 O O . VAL A 1 86 ? 6.992 -2.653 10.221 1.00 95.44 86 VAL A O 1
ATOM 673 N N . THR A 1 87 ? 5.496 -4.219 10.689 1.00 93.69 87 THR A N 1
ATOM 674 C CA . THR A 1 87 ? 6.399 -4.958 11.583 1.00 93.69 87 THR A CA 1
ATOM 675 C C . THR A 1 87 ? 7.355 -5.860 10.801 1.00 93.69 87 THR A C 1
ATOM 677 O O . THR A 1 87 ? 7.039 -6.351 9.723 1.00 93.69 87 THR A O 1
ATOM 680 N N . SER A 1 88 ? 8.491 -6.222 11.407 1.00 92.62 88 SER A N 1
ATOM 681 C CA . SER A 1 88 ? 9.452 -7.161 10.800 1.00 92.62 88 SER A CA 1
ATOM 682 C C . SER A 1 88 ? 8.863 -8.539 10.465 1.00 92.62 88 SER A C 1
ATOM 684 O O . SER A 1 88 ? 9.407 -9.233 9.613 1.00 92.62 88 SER A O 1
ATOM 686 N N . ARG A 1 89 ? 7.790 -8.971 11.149 1.00 92.50 89 ARG A N 1
ATOM 687 C CA . ARG A 1 89 ? 7.102 -10.233 10.831 1.00 92.50 89 ARG A CA 1
ATOM 688 C C . ARG A 1 89 ? 6.317 -10.094 9.529 1.00 92.50 89 ARG A C 1
ATOM 690 O O . ARG A 1 89 ? 6.462 -10.949 8.667 1.00 92.50 89 ARG A O 1
ATOM 697 N N . GLN A 1 90 ? 5.537 -9.022 9.388 1.00 94.94 90 GLN A N 1
ATOM 698 C CA . GLN A 1 90 ? 4.794 -8.741 8.157 1.00 94.94 90 GLN A CA 1
ATOM 699 C C . GLN A 1 90 ? 5.743 -8.465 6.997 1.00 94.94 90 GLN A C 1
ATOM 701 O O . GLN A 1 90 ? 5.565 -9.050 5.941 1.00 94.94 90 GLN A O 1
ATOM 706 N N . LEU A 1 91 ? 6.798 -7.672 7.211 1.00 96.50 91 LEU A N 1
ATOM 707 C CA . LEU A 1 91 ? 7.781 -7.384 6.167 1.00 96.50 91 LEU A CA 1
ATOM 708 C C . LEU A 1 91 ? 8.392 -8.667 5.593 1.00 96.50 91 LEU A C 1
ATOM 710 O O . LEU A 1 91 ? 8.498 -8.800 4.384 1.00 96.50 91 LEU A O 1
ATOM 714 N N . LYS A 1 92 ? 8.731 -9.645 6.443 1.00 95.25 92 LYS A N 1
ATOM 715 C CA . LYS A 1 92 ? 9.241 -10.940 5.974 1.00 95.25 92 LYS A CA 1
ATOM 716 C C . LYS A 1 92 ? 8.235 -11.697 5.113 1.00 95.25 92 LYS A C 1
ATOM 718 O O . LYS A 1 92 ? 8.666 -12.339 4.171 1.00 95.25 92 LYS A O 1
ATOM 723 N N . ILE A 1 93 ? 6.940 -11.635 5.433 1.00 94.06 93 ILE A N 1
ATOM 724 C CA . ILE A 1 93 ? 5.873 -12.244 4.621 1.00 94.06 93 ILE A CA 1
ATOM 725 C C . ILE A 1 93 ? 5.760 -11.501 3.289 1.00 94.06 93 ILE A C 1
ATOM 727 O O . ILE A 1 93 ? 5.790 -12.127 2.237 1.00 94.06 93 ILE A O 1
ATOM 731 N N . LEU A 1 94 ? 5.729 -10.169 3.319 1.00 96.44 94 LEU A N 1
ATOM 732 C CA . LEU A 1 94 ? 5.664 -9.338 2.118 1.00 96.44 94 LEU A CA 1
ATOM 733 C C . LEU A 1 94 ? 6.875 -9.535 1.194 1.00 96.44 94 LEU A C 1
ATOM 735 O O . LEU A 1 94 ? 6.739 -9.512 -0.017 1.00 96.44 94 LEU A O 1
ATOM 739 N N . GLN A 1 95 ? 8.056 -9.809 1.740 1.00 95.69 95 GLN A N 1
ATOM 740 C CA . GLN A 1 95 ? 9.252 -10.112 0.947 1.00 95.69 95 GLN A CA 1
ATOM 741 C C . GLN A 1 95 ? 9.235 -11.518 0.310 1.00 95.69 95 GLN A C 1
ATOM 743 O O . GLN A 1 95 ? 10.134 -11.838 -0.472 1.00 95.69 95 GLN A O 1
ATOM 748 N N . THR A 1 96 ? 8.246 -12.366 0.634 1.00 93.44 96 THR A N 1
ATOM 749 C CA . THR A 1 96 ? 8.039 -13.659 -0.052 1.00 93.44 96 THR A CA 1
ATOM 750 C C . THR A 1 96 ? 7.200 -13.545 -1.314 1.00 93.44 96 THR A C 1
ATOM 752 O O . THR A 1 96 ? 7.335 -14.406 -2.180 1.00 93.44 96 THR A O 1
ATOM 755 N N . ILE A 1 97 ? 6.373 -12.502 -1.434 1.00 94.00 97 ILE A N 1
ATOM 756 C CA . ILE A 1 97 ? 5.619 -12.262 -2.661 1.00 94.00 97 ILE A CA 1
ATOM 757 C C . ILE A 1 97 ? 6.510 -11.583 -3.704 1.00 94.00 97 ILE A C 1
ATOM 759 O O . ILE A 1 97 ? 7.498 -10.909 -3.392 1.00 94.00 97 ILE A O 1
ATOM 763 N N . ALA A 1 98 ? 6.142 -11.783 -4.957 1.00 94.81 98 ALA A N 1
ATOM 764 C CA . ALA A 1 98 ? 6.677 -11.077 -6.099 1.00 94.81 98 ALA A CA 1
ATOM 765 C C . ALA A 1 98 ? 5.913 -9.768 -6.341 1.00 94.81 98 ALA A C 1
ATOM 767 O O . ALA A 1 98 ? 4.714 -9.667 -6.069 1.00 94.81 98 ALA A O 1
ATOM 768 N N . ILE A 1 99 ? 6.619 -8.784 -6.897 1.00 98.06 99 ILE A N 1
ATOM 769 C CA . ILE A 1 99 ? 6.028 -7.563 -7.446 1.00 98.06 99 ILE A CA 1
ATOM 770 C C . ILE A 1 99 ? 6.358 -7.524 -8.938 1.00 98.06 99 ILE A C 1
ATOM 772 O O . ILE A 1 99 ? 7.518 -7.352 -9.316 1.00 98.06 99 ILE A O 1
ATOM 776 N N . PHE A 1 100 ? 5.346 -7.714 -9.778 1.00 98.25 100 PHE A N 1
ATOM 777 C CA . PHE A 1 100 ? 5.448 -7.537 -11.225 1.00 98.25 100 PHE A CA 1
ATOM 778 C C . PHE A 1 100 ? 5.390 -6.047 -11.549 1.00 98.25 100 PHE A C 1
ATOM 780 O O . PHE A 1 100 ? 4.608 -5.322 -10.939 1.00 98.25 100 PHE A O 1
ATOM 787 N N . VAL A 1 101 ? 6.236 -5.581 -12.464 1.00 98.50 101 VAL A N 1
ATOM 788 C CA . VAL A 1 101 ? 6.347 -4.159 -12.803 1.00 98.50 101 VAL A CA 1
ATOM 789 C C . VAL A 1 101 ? 6.193 -3.977 -14.305 1.00 98.50 101 VAL A C 1
ATOM 791 O O . VAL A 1 101 ? 7.140 -4.210 -15.065 1.00 98.50 101 VAL A O 1
ATOM 794 N N . GLU A 1 102 ? 5.003 -3.540 -14.704 1.00 98.31 102 GLU A N 1
ATOM 795 C CA . GLU A 1 102 ? 4.667 -3.145 -16.069 1.00 98.31 102 GLU A CA 1
ATOM 796 C C . GLU A 1 102 ? 4.816 -1.633 -16.259 1.00 98.31 102 GLU A C 1
ATOM 798 O O . GLU A 1 102 ? 4.668 -0.847 -15.317 1.00 98.31 102 GLU A O 1
ATOM 803 N N . TRP A 1 103 ? 5.130 -1.212 -17.487 1.00 98.06 103 TRP A N 1
ATOM 804 C CA . TRP A 1 103 ? 5.372 0.199 -17.769 1.00 98.06 103 TRP A CA 1
ATOM 805 C C . TRP A 1 103 ? 4.071 1.000 -17.775 1.00 98.06 103 TRP A C 1
ATOM 807 O O . TRP A 1 103 ? 3.951 1.977 -17.032 1.00 98.06 103 TRP A O 1
ATOM 817 N N . ASP A 1 104 ? 3.113 0.571 -18.600 1.00 97.06 104 ASP A N 1
ATOM 818 C CA . ASP A 1 104 ? 1.793 1.184 -18.774 1.00 97.06 104 ASP A CA 1
ATOM 819 C C . ASP A 1 104 ? 0.838 0.164 -19.435 1.00 97.06 104 ASP A C 1
ATOM 821 O O . ASP A 1 104 ? 0.527 0.245 -20.624 1.00 97.06 104 ASP A O 1
ATOM 825 N N . ASP A 1 105 ? 0.448 -0.868 -18.684 1.00 95.00 105 ASP A N 1
ATOM 826 C CA . ASP A 1 105 ? -0.459 -1.924 -19.141 1.00 95.00 105 ASP A CA 1
ATOM 827 C C . ASP A 1 105 ? -1.847 -1.340 -19.486 1.00 95.00 105 ASP A C 1
ATOM 829 O O . ASP A 1 105 ? -2.369 -0.520 -18.725 1.00 95.00 105 ASP A O 1
ATOM 833 N N . PRO A 1 106 ? -2.492 -1.747 -20.597 1.00 92.38 106 PRO A N 1
ATOM 834 C CA . PRO A 1 106 ? -3.834 -1.279 -20.942 1.00 92.38 106 PRO A CA 1
ATOM 835 C C . PRO A 1 106 ? -4.889 -1.476 -19.839 1.00 92.38 106 PRO A C 1
ATOM 837 O O . PRO A 1 106 ? -5.811 -0.666 -19.735 1.00 92.38 106 PRO A O 1
ATOM 840 N N . GLU A 1 107 ? -4.764 -2.501 -18.986 1.00 90.94 107 GLU A N 1
ATOM 841 C CA . GLU A 1 107 ? -5.652 -2.712 -17.834 1.00 90.94 107 GLU A CA 1
ATOM 842 C C . GLU A 1 107 ? -5.541 -1.601 -16.774 1.00 90.94 107 GLU A C 1
ATOM 844 O O . GLU A 1 107 ? -6.469 -1.427 -15.976 1.00 90.94 107 GLU A O 1
ATOM 849 N N . ALA A 1 108 ? -4.465 -0.804 -16.785 1.00 93.25 108 ALA A N 1
ATOM 850 C CA . ALA A 1 108 ? -4.334 0.386 -15.946 1.00 93.25 108 ALA A CA 1
ATOM 851 C C . ALA A 1 108 ? -5.349 1.484 -16.306 1.00 93.25 108 ALA A C 1
ATOM 853 O O . ALA A 1 108 ? -5.627 2.347 -15.469 1.00 93.25 108 ALA A O 1
ATOM 854 N N . HIS A 1 109 ? -5.921 1.452 -17.518 1.00 92.25 109 HIS A N 1
ATOM 855 C CA . HIS A 1 109 ? -6.792 2.498 -18.068 1.00 92.25 109 HIS A CA 1
ATOM 856 C C . HIS A 1 109 ? -8.166 1.940 -18.475 1.00 92.25 109 HIS A C 1
ATOM 858 O O . HIS A 1 109 ? -8.476 1.840 -19.667 1.00 92.25 109 HIS A O 1
ATOM 864 N N . PRO A 1 110 ? -9.039 1.572 -17.518 1.00 84.88 110 PRO A N 1
ATOM 865 C CA . PRO A 1 110 ? -10.344 1.020 -17.847 1.00 84.88 110 PRO A CA 1
ATOM 866 C C . PRO A 1 110 ? -11.207 2.076 -18.547 1.00 84.88 110 PRO A C 1
ATOM 868 O O . PRO A 1 110 ? -11.463 3.152 -18.004 1.00 84.88 110 PRO A O 1
ATOM 871 N N . ALA A 1 111 ? -11.731 1.736 -19.728 1.00 77.88 111 ALA A N 1
ATOM 872 C CA . ALA A 1 111 ? -12.471 2.662 -20.592 1.00 77.88 111 ALA A CA 1
ATOM 873 C C . ALA A 1 111 ? -13.673 3.360 -19.917 1.00 77.88 111 ALA A C 1
ATOM 875 O O . ALA A 1 111 ? -14.071 4.442 -20.339 1.00 77.88 111 ALA A O 1
ATOM 876 N N . ASN A 1 112 ? -14.240 2.764 -18.860 1.00 73.88 112 ASN A N 1
ATOM 877 C CA . ASN A 1 112 ? -15.503 3.194 -18.252 1.00 73.88 112 ASN A CA 1
ATOM 878 C C . ASN A 1 112 ? -15.374 3.801 -16.843 1.00 73.88 112 ASN A C 1
ATOM 880 O O . ASN A 1 112 ? -16.392 4.152 -16.252 1.00 73.88 112 ASN A O 1
ATOM 884 N N . THR A 1 113 ? -14.170 3.910 -16.270 1.00 63.16 113 THR A N 1
ATOM 885 C CA . THR A 1 113 ? -13.997 4.383 -14.878 1.00 63.16 113 THR A CA 1
ATOM 886 C C . THR A 1 113 ? -13.427 5.797 -14.779 1.00 63.16 113 THR A C 1
ATOM 888 O O . THR A 1 113 ? -13.525 6.415 -13.720 1.00 63.16 113 THR A O 1
ATOM 891 N N . GLY A 1 114 ? -12.841 6.329 -15.861 1.00 65.56 114 GLY A N 1
ATOM 892 C CA . GLY A 1 114 ? -12.205 7.654 -15.883 1.00 65.56 114 GLY A CA 1
ATOM 893 C C . GLY A 1 114 ? -11.030 7.809 -14.904 1.00 65.56 114 GLY A C 1
ATOM 894 O O . GLY A 1 114 ? -10.581 8.928 -14.661 1.00 65.56 114 GLY A O 1
ATOM 895 N N . GLY A 1 115 ? -10.555 6.706 -14.317 1.00 81.44 115 GLY A N 1
ATOM 896 C CA . GLY A 1 115 ? -9.476 6.658 -13.334 1.00 81.44 115 GLY A CA 1
ATOM 897 C C . GLY A 1 115 ? -8.380 5.683 -13.753 1.00 81.44 115 GLY A C 1
ATOM 898 O O . GLY A 1 115 ? -8.607 4.818 -14.593 1.00 81.44 115 GLY A O 1
ATOM 899 N N . VAL A 1 116 ? -7.201 5.831 -13.150 1.00 90.00 116 VAL A N 1
ATOM 900 C CA . VAL A 1 116 ? -6.029 4.986 -13.414 1.00 90.00 116 VAL A CA 1
ATOM 901 C C . VAL A 1 116 ? -5.871 3.971 -12.286 1.00 90.00 116 VAL A C 1
ATOM 903 O O . VAL A 1 116 ? -5.810 4.357 -11.116 1.00 90.00 116 VAL A O 1
ATOM 906 N N . VAL A 1 117 ? -5.782 2.688 -12.632 1.00 92.94 117 VAL A N 1
ATOM 907 C CA . VAL A 1 117 ? -5.437 1.610 -11.698 1.00 92.94 117 VAL A CA 1
ATOM 908 C C . VAL A 1 117 ? -3.923 1.449 -11.715 1.00 92.94 117 VAL A C 1
ATOM 910 O O . VAL A 1 117 ? -3.354 0.927 -12.668 1.00 92.94 117 VAL A O 1
ATOM 913 N N . VAL A 1 118 ? -3.253 1.938 -10.672 1.00 95.69 118 VAL A N 1
ATOM 914 C CA . VAL A 1 118 ? -1.780 1.969 -10.638 1.00 95.69 118 VAL A CA 1
ATOM 915 C C . VAL A 1 118 ? -1.190 0.583 -10.415 1.00 95.69 118 VAL A C 1
ATOM 917 O O . VAL A 1 118 ? -0.194 0.215 -11.038 1.00 95.69 118 VAL A O 1
ATOM 920 N N . ALA A 1 119 ? -1.800 -0.176 -9.513 1.00 97.38 119 ALA A N 1
ATOM 921 C CA . ALA A 1 119 ? -1.367 -1.502 -9.127 1.00 97.38 119 ALA A CA 1
ATOM 922 C C . ALA A 1 119 ? -2.577 -2.355 -8.725 1.00 97.38 119 ALA A C 1
ATOM 924 O O . ALA A 1 119 ? -3.685 -1.839 -8.576 1.00 97.38 119 ALA A O 1
ATOM 925 N N . ARG A 1 120 ? -2.358 -3.663 -8.605 1.00 95.69 120 ARG A N 1
ATOM 926 C CA . ARG A 1 120 ? -3.358 -4.649 -8.206 1.00 95.69 120 ARG A CA 1
ATOM 927 C C . ARG A 1 120 ? -2.703 -5.823 -7.489 1.00 95.69 120 ARG A C 1
ATOM 929 O O . ARG A 1 120 ? -1.652 -6.310 -7.906 1.00 95.69 120 ARG A O 1
ATOM 936 N N . TYR A 1 121 ? -3.370 -6.344 -6.471 1.00 96.75 121 TYR A N 1
ATOM 937 C CA . TYR A 1 121 ? -3.127 -7.675 -5.937 1.00 96.75 121 TYR A CA 1
ATOM 938 C C . TYR A 1 121 ? -4.059 -8.709 -6.581 1.00 96.75 121 TYR A C 1
ATOM 940 O O . TYR A 1 121 ? -5.284 -8.567 -6.572 1.00 96.75 121 TYR A O 1
ATOM 948 N N . TRP A 1 122 ? -3.490 -9.789 -7.116 1.00 93.56 122 TRP A N 1
ATOM 949 C CA . TRP A 1 122 ? -4.261 -10.835 -7.787 1.00 93.56 122 TRP A CA 1
ATOM 950 C C . TRP A 1 122 ? -4.649 -11.959 -6.831 1.00 93.56 122 TRP A C 1
ATOM 952 O O . TRP A 1 122 ? -3.875 -12.887 -6.605 1.00 93.56 122 TRP A O 1
ATOM 962 N N . TYR A 1 123 ? -5.871 -11.924 -6.304 1.00 90.25 123 TYR A N 1
ATOM 963 C CA . TYR A 1 123 ? -6.417 -13.044 -5.536 1.00 90.25 123 TYR A CA 1
ATOM 964 C C . TYR A 1 123 ? -6.655 -14.263 -6.434 1.00 90.25 123 TYR A C 1
ATOM 966 O O . TYR A 1 123 ? -7.433 -14.197 -7.382 1.00 90.25 123 TYR A O 1
ATOM 974 N N . ASP A 1 124 ? -6.025 -15.394 -6.113 1.00 87.00 124 ASP A N 1
ATOM 975 C CA . ASP A 1 124 ? -6.216 -16.638 -6.859 1.00 87.00 124 ASP A CA 1
ATOM 976 C C . ASP A 1 124 ? -6.168 -17.861 -5.933 1.00 87.00 124 ASP A C 1
ATOM 978 O O . ASP A 1 124 ? -5.225 -18.072 -5.174 1.00 87.00 124 ASP A O 1
ATOM 982 N N . SER A 1 125 ? -7.191 -18.711 -6.007 1.00 77.00 125 SER A N 1
ATOM 983 C CA . SER A 1 125 ? -7.227 -19.997 -5.295 1.00 77.00 125 SER A CA 1
ATOM 984 C C . SER A 1 125 ? -6.840 -21.183 -6.186 1.00 77.00 125 SER A C 1
ATOM 986 O O . SER A 1 125 ? -6.924 -22.329 -5.751 1.00 77.00 125 SER A O 1
ATOM 988 N N . GLY A 1 126 ? -6.501 -20.926 -7.452 1.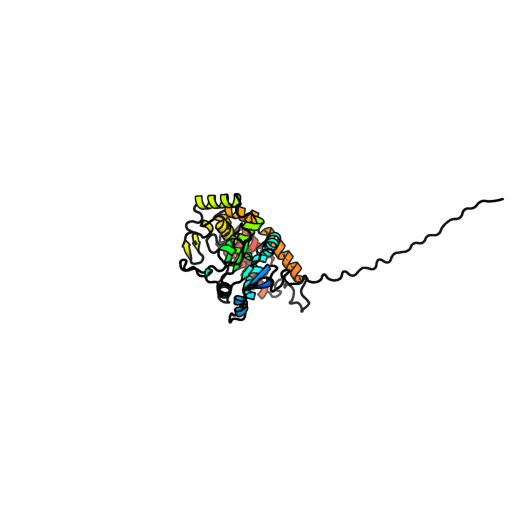00 72.69 126 GLY A N 1
ATOM 989 C CA . GLY A 1 126 ? -6.334 -21.917 -8.511 1.00 72.69 126 GLY A CA 1
ATOM 990 C C . GLY A 1 126 ? -4.883 -22.185 -8.902 1.00 72.69 126 GLY A C 1
ATOM 991 O O . GLY A 1 126 ? -4.663 -22.762 -9.965 1.00 72.69 126 GLY A O 1
ATOM 992 N N . ASN A 1 127 ? -3.904 -21.760 -8.097 1.00 79.00 127 ASN A N 1
ATOM 993 C CA . ASN A 1 127 ? -2.471 -21.842 -8.403 1.00 79.00 127 ASN A CA 1
ATOM 994 C C . ASN A 1 127 ? -2.116 -21.276 -9.798 1.00 79.00 127 ASN A C 1
ATOM 996 O O . ASN A 1 127 ? -1.275 -21.830 -10.503 1.00 79.00 127 ASN A O 1
ATOM 1000 N N . GLY A 1 128 ? -2.791 -20.204 -10.222 1.00 84.56 128 GLY A N 1
ATOM 1001 C CA . GLY A 1 128 ? -2.565 -19.527 -11.503 1.00 84.56 128 GLY A CA 1
ATOM 1002 C C . GLY A 1 128 ? -3.329 -20.096 -12.701 1.00 84.56 128 GLY A C 1
ATOM 1003 O O . GLY A 1 128 ? -3.205 -19.557 -13.800 1.00 84.56 128 GLY A O 1
ATOM 1004 N N . ILE A 1 129 ? -4.160 -21.133 -12.531 1.00 86.38 129 ILE A N 1
ATOM 1005 C CA . ILE A 1 129 ? -4.967 -21.692 -13.633 1.00 86.38 129 ILE A CA 1
ATOM 1006 C C . ILE A 1 129 ? -5.952 -20.655 -14.195 1.00 86.38 129 ILE A C 1
ATOM 1008 O O . ILE A 1 129 ? -6.152 -20.605 -15.408 1.00 86.38 129 ILE A O 1
ATOM 1012 N N . GLY A 1 130 ? -6.568 -19.836 -13.333 1.00 85.69 130 GLY A N 1
ATOM 1013 C CA . GLY A 1 130 ? -7.475 -18.763 -13.759 1.00 85.69 130 GLY A CA 1
ATOM 1014 C C . GLY A 1 130 ? -6.754 -17.741 -14.635 1.00 85.69 130 GLY A C 1
ATOM 1015 O O . GLY A 1 130 ? -7.146 -17.531 -15.779 1.00 85.69 130 GLY A O 1
ATOM 1016 N N . MET A 1 131 ? -5.623 -17.234 -14.137 1.00 87.94 131 MET A N 1
ATOM 1017 C CA . MET A 1 131 ? -4.748 -16.307 -14.863 1.00 87.94 131 MET A CA 1
ATOM 1018 C C . MET A 1 131 ? -4.365 -16.852 -16.243 1.00 87.94 131 MET A C 1
ATOM 1020 O O . MET A 1 131 ? -4.525 -16.162 -17.244 1.00 87.94 131 MET A O 1
ATOM 1024 N N . PHE A 1 132 ? -3.933 -18.116 -16.318 1.00 87.69 132 PHE A N 1
ATOM 1025 C CA . PHE A 1 132 ? -3.558 -18.740 -17.588 1.00 87.69 132 PHE A CA 1
ATOM 1026 C C . PHE A 1 132 ? -4.721 -18.794 -18.592 1.00 87.69 132 PHE A C 1
ATOM 1028 O O . PHE A 1 132 ? -4.525 -18.520 -19.774 1.00 87.69 132 PHE A O 1
ATOM 1035 N N . ARG A 1 133 ? -5.943 -19.114 -18.140 1.00 87.75 133 ARG A N 1
ATOM 1036 C CA . ARG A 1 133 ? -7.141 -19.143 -19.006 1.00 87.75 133 ARG A CA 1
ATOM 1037 C C . ARG A 1 133 ? -7.512 -17.767 -19.551 1.00 87.75 133 ARG A C 1
ATOM 1039 O O . ARG A 1 133 ? -8.073 -17.684 -20.636 1.00 87.75 133 ARG A O 1
ATOM 1046 N N . GLU A 1 134 ? -7.185 -16.716 -18.813 1.00 85.12 134 GLU A N 1
ATOM 1047 C CA . GLU A 1 134 ? -7.376 -15.320 -19.213 1.00 85.12 134 GLU A CA 1
ATOM 1048 C C . GLU A 1 134 ? -6.199 -14.784 -20.048 1.00 85.12 134 GLU A C 1
ATOM 1050 O O . GLU A 1 134 ? -6.162 -13.603 -20.375 1.00 85.12 134 GLU A O 1
ATOM 1055 N N . GLY A 1 135 ? -5.227 -15.638 -20.400 1.00 86.62 135 GLY A N 1
ATOM 1056 C CA . GLY A 1 135 ? -4.039 -15.253 -21.166 1.00 86.62 135 GLY A CA 1
ATOM 1057 C C . GLY A 1 135 ? -2.991 -14.487 -20.354 1.00 86.62 135 GLY A C 1
ATOM 1058 O O . GLY A 1 135 ? -2.046 -13.950 -20.928 1.00 86.62 135 GLY A O 1
ATOM 1059 N N . ARG A 1 136 ? -3.130 -14.441 -19.025 1.00 87.06 136 ARG A N 1
ATOM 1060 C CA . ARG A 1 136 ? -2.196 -13.779 -18.108 1.00 87.06 136 ARG A CA 1
ATOM 1061 C C . ARG A 1 136 ? -1.108 -14.743 -17.635 1.00 87.06 136 ARG A C 1
ATOM 1063 O O . ARG A 1 136 ? -1.265 -15.965 -17.642 1.00 87.06 136 ARG A O 1
ATOM 1070 N N . ASN A 1 137 ? 0.009 -14.185 -17.169 1.00 89.50 137 ASN A N 1
ATOM 1071 C CA . ASN A 1 137 ? 1.091 -14.976 -16.586 1.00 89.50 137 ASN A CA 1
ATOM 1072 C C . ASN A 1 137 ? 0.619 -15.636 -15.269 1.00 89.50 137 ASN A C 1
ATOM 1074 O O . ASN A 1 137 ? 0.296 -14.913 -14.324 1.00 89.50 137 ASN A O 1
ATOM 1078 N N . PRO A 1 138 ? 0.621 -16.980 -15.150 1.00 90.81 138 PRO A N 1
ATOM 1079 C CA . PRO A 1 138 ? 0.142 -17.672 -13.952 1.00 90.81 138 PRO A CA 1
ATOM 1080 C C . PRO A 1 138 ? 0.943 -17.341 -12.688 1.00 90.81 138 PRO A C 1
ATOM 1082 O O . PRO A 1 138 ? 0.413 -17.463 -11.588 1.00 90.81 138 PRO A O 1
ATOM 1085 N N . LEU A 1 139 ? 2.189 -16.872 -12.821 1.00 91.44 139 LEU A N 1
ATOM 1086 C CA . LEU A 1 139 ? 3.012 -16.456 -11.683 1.00 91.44 139 LEU A CA 1
ATOM 1087 C C . LEU A 1 139 ? 2.510 -15.167 -11.014 1.00 91.44 139 LEU A C 1
ATOM 1089 O O . LEU A 1 139 ? 2.908 -14.887 -9.886 1.00 91.44 139 LEU A O 1
ATOM 1093 N N . LYS A 1 140 ? 1.627 -14.394 -11.662 1.00 93.12 140 LYS A N 1
ATOM 1094 C CA . LYS A 1 140 ? 0.993 -13.209 -11.058 1.00 93.12 140 LYS A CA 1
ATOM 1095 C C . LYS A 1 140 ? -0.011 -13.581 -9.957 1.00 93.12 140 LYS A C 1
ATOM 1097 O O . LYS A 1 140 ? -0.301 -12.753 -9.101 1.00 93.12 140 LYS A O 1
ATOM 1102 N N . ALA A 1 141 ? -0.483 -14.830 -9.918 1.00 92.81 141 ALA A N 1
ATOM 1103 C CA . ALA A 1 141 ? -1.398 -15.328 -8.893 1.00 92.81 141 ALA A CA 1
ATOM 1104 C C . ALA A 1 141 ? -0.850 -15.133 -7.467 1.00 92.81 141 ALA A C 1
ATOM 1106 O O . ALA A 1 141 ? 0.258 -15.566 -7.154 1.00 92.81 141 ALA A O 1
ATOM 1107 N N . ASN A 1 142 ? -1.658 -14.521 -6.597 1.00 93.62 142 ASN A N 1
ATOM 1108 C CA . ASN A 1 142 ? -1.340 -14.148 -5.213 1.00 93.62 142 ASN A CA 1
ATOM 1109 C C . ASN A 1 142 ? -0.114 -13.235 -5.058 1.00 93.62 142 ASN A C 1
ATOM 1111 O O . ASN A 1 142 ? 0.531 -13.231 -4.009 1.00 93.62 142 ASN A O 1
ATOM 1115 N N . ASN A 1 143 ? 0.192 -12.447 -6.087 1.00 96.12 143 ASN A N 1
ATOM 1116 C CA . ASN A 1 143 ? 1.273 -11.471 -6.095 1.00 96.12 143 ASN A CA 1
ATOM 1117 C C . ASN A 1 143 ? 0.742 -10.073 -6.432 1.00 96.12 143 ASN A C 1
ATOM 1119 O O . ASN A 1 143 ? -0.409 -9.904 -6.844 1.00 96.12 143 ASN A O 1
ATOM 1123 N N . VAL A 1 144 ? 1.592 -9.067 -6.224 1.00 97.94 144 VAL A N 1
ATOM 1124 C CA . VAL A 1 144 ? 1.295 -7.681 -6.600 1.00 97.94 144 VAL A CA 1
ATOM 1125 C C . VAL A 1 144 ? 1.775 -7.440 -8.024 1.00 97.94 144 VAL A C 1
ATOM 1127 O O . VAL A 1 144 ? 2.852 -7.888 -8.416 1.00 97.94 144 VAL A O 1
ATOM 1130 N N . GLU A 1 145 ? 0.997 -6.686 -8.781 1.00 98.00 145 GLU A N 1
ATOM 1131 C CA . GLU A 1 145 ? 1.370 -6.154 -10.079 1.00 98.00 145 GLU A CA 1
ATOM 1132 C C . GLU A 1 145 ? 1.196 -4.639 -10.087 1.00 98.00 145 GLU A C 1
ATOM 1134 O O . GLU A 1 145 ? 0.121 -4.126 -9.795 1.00 98.00 145 GLU A O 1
ATOM 1139 N N . ILE A 1 146 ? 2.255 -3.923 -10.440 1.00 98.62 146 ILE A N 1
ATOM 1140 C CA . ILE A 1 146 ? 2.200 -2.515 -10.816 1.00 98.62 146 ILE A CA 1
ATOM 1141 C C . ILE A 1 146 ? 1.845 -2.490 -12.298 1.00 98.62 146 ILE A C 1
ATOM 1143 O O . ILE A 1 146 ? 2.667 -2.878 -13.125 1.00 98.62 146 ILE A O 1
ATOM 1147 N N . LEU A 1 147 ? 0.627 -2.054 -12.613 1.00 98.06 147 LEU A N 1
ATOM 1148 C CA . LEU A 1 147 ? 0.119 -1.993 -13.983 1.00 98.06 147 LEU A CA 1
ATOM 1149 C C . LEU A 1 147 ? 0.697 -0.791 -14.737 1.00 98.06 147 LEU A C 1
ATOM 1151 O O . LEU A 1 147 ? 0.897 -0.862 -15.941 1.00 98.06 147 LEU A O 1
ATOM 1155 N N . THR A 1 148 ? 0.997 0.314 -14.046 1.00 98.12 148 THR A N 1
ATOM 1156 C CA . THR A 1 148 ? 1.594 1.503 -14.676 1.00 98.12 148 THR A CA 1
ATOM 1157 C C . THR A 1 148 ? 2.690 2.121 -13.809 1.00 98.12 148 THR A C 1
ATOM 1159 O O . THR A 1 148 ? 2.483 3.037 -13.004 1.00 98.12 148 THR A O 1
ATOM 1162 N N . MET A 1 149 ? 3.916 1.615 -13.979 1.00 98.25 149 MET A N 1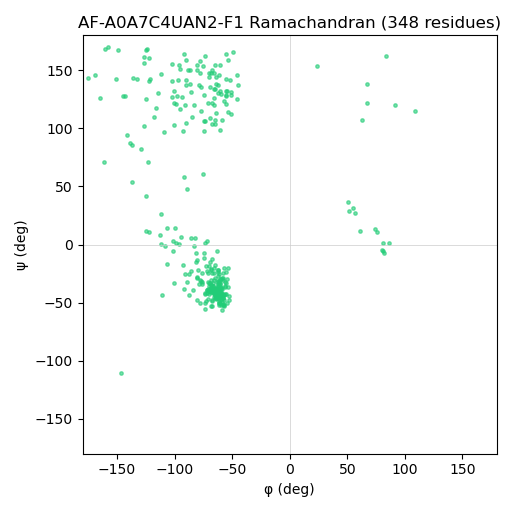
ATOM 1163 C CA . MET A 1 149 ? 5.113 2.204 -13.374 1.00 98.25 149 MET A CA 1
ATOM 1164 C C . MET A 1 149 ? 5.313 3.652 -13.836 1.00 98.25 149 MET A C 1
ATOM 1166 O O . MET A 1 149 ? 5.818 4.476 -13.070 1.00 98.25 149 MET A O 1
ATOM 1170 N N . LYS A 1 150 ? 4.869 3.991 -15.049 1.00 97.56 150 LYS A N 1
ATOM 1171 C CA . LYS A 1 150 ? 4.859 5.358 -15.568 1.00 97.56 150 LYS A CA 1
ATOM 1172 C C . LYS A 1 150 ? 4.039 6.297 -14.683 1.00 97.56 150 LYS A C 1
ATOM 1174 O O . LYS A 1 150 ? 4.590 7.265 -14.160 1.00 97.56 150 LYS A O 1
ATOM 1179 N N . PHE A 1 151 ? 2.762 5.996 -14.437 1.00 95.75 151 PHE A N 1
ATOM 1180 C CA . PHE A 1 151 ? 1.911 6.865 -13.616 1.00 95.75 151 PHE A CA 1
ATOM 1181 C C . PHE A 1 151 ? 2.361 6.898 -12.149 1.00 95.75 151 PHE A C 1
ATOM 1183 O O . PHE A 1 151 ? 2.325 7.951 -11.505 1.00 95.75 151 PHE A O 1
ATOM 1190 N N . LEU A 1 152 ? 2.849 5.769 -11.618 1.00 96.50 152 LEU A N 1
ATOM 1191 C CA . LEU A 1 152 ? 3.485 5.743 -10.299 1.00 96.50 152 LEU A CA 1
ATOM 1192 C C . LEU A 1 152 ? 4.690 6.698 -10.257 1.00 96.50 152 LEU A C 1
ATOM 1194 O O . LEU A 1 152 ? 4.820 7.493 -9.328 1.00 96.50 152 LEU A O 1
ATOM 1198 N N . THR A 1 153 ? 5.536 6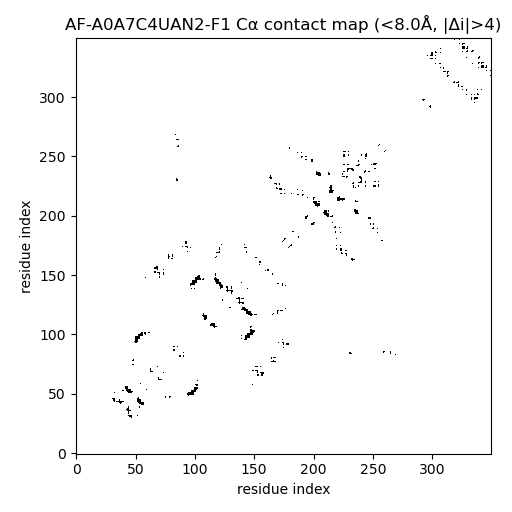.692 -11.288 1.00 96.94 153 THR A N 1
ATOM 1199 C CA . THR A 1 153 ? 6.694 7.593 -11.389 1.00 96.94 153 THR A CA 1
ATOM 1200 C C . THR A 1 153 ? 6.273 9.061 -11.465 1.00 96.94 153 THR A C 1
ATOM 1202 O O . THR A 1 153 ? 6.850 9.905 -10.775 1.00 96.94 153 THR A O 1
ATOM 1205 N N . GLU A 1 154 ? 5.234 9.376 -12.242 1.00 95.19 154 GLU A N 1
ATOM 1206 C CA . GLU A 1 154 ? 4.669 10.725 -12.373 1.00 95.19 154 GLU A CA 1
ATOM 1207 C C . GLU A 1 154 ? 4.134 11.273 -11.040 1.00 95.19 154 GLU A C 1
ATOM 1209 O O . GLU A 1 154 ? 4.357 12.443 -10.715 1.00 95.19 154 GLU A O 1
ATOM 1214 N N . LYS A 1 155 ? 3.467 10.430 -10.237 1.00 93.12 155 LYS A N 1
ATOM 1215 C CA . LYS A 1 155 ? 2.941 10.791 -8.905 1.00 93.12 155 LYS A CA 1
ATOM 1216 C C . LYS A 1 155 ? 4.032 11.212 -7.930 1.00 93.12 155 LYS A C 1
ATOM 1218 O O . LYS A 1 155 ? 3.790 12.061 -7.074 1.00 93.12 155 LYS A O 1
ATOM 1223 N N . TRP A 1 156 ? 5.220 10.641 -8.077 1.00 94.25 156 TRP A N 1
ATOM 1224 C CA . TRP A 1 156 ? 6.364 10.882 -7.210 1.00 94.25 156 TRP A CA 1
ATOM 1225 C C . TRP A 1 156 ? 7.365 11.883 -7.793 1.00 94.25 156 TRP A C 1
ATOM 1227 O O . TRP A 1 156 ? 8.475 11.976 -7.276 1.00 94.25 156 TRP A O 1
ATOM 1237 N N . GLN A 1 157 ? 7.032 12.657 -8.828 1.00 95.38 157 GLN A N 1
ATOM 1238 C CA . GLN A 1 157 ? 7.939 13.721 -9.269 1.00 95.38 157 GLN A CA 1
ATOM 1239 C C . GLN A 1 157 ? 8.010 14.872 -8.247 1.00 95.38 157 GLN A C 1
ATOM 1241 O O . GLN A 1 157 ? 7.021 15.158 -7.561 1.00 95.38 157 GLN A O 1
ATOM 1246 N N . PRO A 1 158 ? 9.162 15.554 -8.116 1.00 92.44 158 PRO A N 1
ATOM 1247 C CA . PRO A 1 158 ? 9.281 16.756 -7.294 1.00 92.44 158 PRO A CA 1
ATOM 1248 C C . PRO A 1 158 ? 8.208 17.803 -7.628 1.00 92.44 158 PRO A C 1
ATOM 1250 O O . PRO A 1 158 ? 7.790 17.962 -8.772 1.00 92.44 158 PRO A O 1
ATOM 1253 N N . GLY A 1 159 ? 7.696 18.481 -6.598 1.00 88.69 159 GLY A N 1
ATOM 1254 C CA . GLY A 1 159 ? 6.584 19.429 -6.732 1.00 88.69 159 GLY A CA 1
ATOM 1255 C C . GLY A 1 159 ? 5.187 18.794 -6.810 1.00 88.69 159 GLY A C 1
ATOM 1256 O O . GLY A 1 159 ? 4.196 19.522 -6.789 1.00 88.69 159 GLY A O 1
ATOM 1257 N N . LYS A 1 160 ? 5.069 17.459 -6.850 1.00 87.50 160 LYS A N 1
ATOM 1258 C CA . LYS A 1 160 ? 3.787 16.761 -6.671 1.00 87.50 160 LYS A CA 1
ATOM 1259 C C . LYS A 1 160 ? 3.517 16.510 -5.187 1.00 87.50 160 LYS A C 1
ATOM 1261 O O . LYS A 1 160 ? 4.399 16.095 -4.442 1.00 87.50 160 LYS A O 1
ATOM 1266 N N . SER A 1 161 ? 2.275 16.721 -4.765 1.00 72.50 161 SER A N 1
ATOM 1267 C CA . SER A 1 161 ? 1.797 16.514 -3.393 1.00 72.50 161 SER A CA 1
ATOM 1268 C C . SER A 1 161 ? 1.281 15.087 -3.166 1.00 72.50 161 SER A C 1
ATOM 1270 O O . SER A 1 161 ? 0.186 14.889 -2.641 1.00 72.50 161 SER A O 1
ATOM 1272 N N . ASN A 1 162 ? 2.046 14.070 -3.583 1.00 77.25 162 ASN A N 1
ATOM 1273 C CA . ASN A 1 162 ? 1.723 12.700 -3.191 1.00 77.25 162 ASN A CA 1
ATOM 1274 C C . ASN A 1 162 ? 2.159 12.470 -1.743 1.00 77.25 162 ASN A C 1
ATOM 1276 O O . ASN A 1 162 ? 3.347 12.505 -1.429 1.00 77.25 162 ASN A O 1
ATOM 1280 N N . GLU A 1 163 ? 1.190 12.237 -0.866 1.00 74.06 163 GLU A N 1
ATOM 1281 C CA . GLU A 1 163 ? 1.435 12.016 0.561 1.00 74.06 163 GLU A CA 1
ATOM 1282 C C . GLU A 1 163 ? 1.110 10.584 1.006 1.00 74.06 163 GLU A C 1
ATOM 1284 O O . GLU A 1 163 ? 1.093 10.327 2.206 1.00 74.06 163 GLU A O 1
ATOM 1289 N N . GLN A 1 164 ? 0.822 9.681 0.064 1.00 89.94 164 GLN A N 1
ATOM 1290 C CA . GLN A 1 164 ? 0.359 8.316 0.323 1.00 89.94 164 GLN A CA 1
ATOM 1291 C C . GLN A 1 164 ? 1.299 7.291 -0.309 1.00 89.94 164 GLN A C 1
ATOM 1293 O O . GLN A 1 164 ? 1.756 7.474 -1.440 1.00 89.94 164 GLN A O 1
ATOM 1298 N N . LEU A 1 165 ? 1.538 6.191 0.402 1.00 94.31 165 LEU A N 1
ATOM 1299 C CA . LEU A 1 165 ? 2.156 4.993 -0.167 1.00 94.31 165 LEU A CA 1
ATOM 1300 C C . LEU A 1 165 ? 1.139 4.251 -1.038 1.00 94.31 165 LEU A C 1
ATOM 1302 O O . LEU A 1 165 ? 0.224 3.611 -0.520 1.00 94.31 165 LEU A O 1
ATOM 1306 N N . ILE A 1 166 ? 1.295 4.320 -2.359 1.00 93.31 166 ILE A N 1
ATOM 1307 C CA . ILE A 1 166 ? 0.336 3.735 -3.305 1.00 93.31 166 ILE A CA 1
ATOM 1308 C C . ILE A 1 166 ? 0.355 2.209 -3.205 1.00 93.31 166 ILE A C 1
ATOM 1310 O O . ILE A 1 166 ? -0.696 1.571 -3.182 1.00 93.31 166 ILE A O 1
ATOM 1314 N N . LEU A 1 167 ? 1.540 1.608 -3.069 1.00 97.69 167 LEU A N 1
ATOM 1315 C CA . LEU A 1 167 ? 1.662 0.149 -3.008 1.00 97.69 167 LEU A CA 1
ATOM 1316 C C . LEU A 1 167 ? 1.210 -0.430 -1.663 1.00 97.69 167 LEU A C 1
ATOM 1318 O O . LEU A 1 167 ? 1.056 -1.647 -1.547 1.00 97.69 167 LEU A O 1
ATOM 1322 N N . LEU A 1 168 ? 0.986 0.412 -0.646 1.00 98.06 168 LEU A N 1
ATOM 1323 C CA . LEU A 1 168 ? 0.550 -0.036 0.675 1.00 98.06 168 LEU A CA 1
ATOM 1324 C C . LEU A 1 168 ? -0.818 -0.726 0.627 1.00 98.06 168 LEU A C 1
ATOM 1326 O O . LEU A 1 168 ? -1.023 -1.706 1.345 1.00 98.06 168 LEU A O 1
ATOM 1330 N N . HIS A 1 169 ? -1.722 -0.252 -0.231 1.00 97.81 169 HIS A N 1
ATOM 1331 C CA . HIS A 1 169 ? -3.036 -0.859 -0.423 1.00 97.81 169 HIS A CA 1
ATOM 1332 C C . HIS A 1 169 ? -2.888 -2.306 -0.936 1.00 97.81 169 HIS A C 1
ATOM 1334 O O . HIS A 1 169 ? -3.360 -3.254 -0.306 1.00 97.81 169 HIS A O 1
ATOM 1340 N N . GLU A 1 170 ? -2.087 -2.511 -1.982 1.00 98.00 170 GLU A N 1
ATOM 1341 C CA . GLU A 1 170 ? -1.899 -3.838 -2.585 1.00 98.00 170 GLU A CA 1
ATOM 1342 C C . GLU A 1 170 ? -1.151 -4.821 -1.678 1.00 98.00 170 GLU A C 1
ATOM 1344 O O . GLU A 1 170 ? -1.500 -5.998 -1.577 1.00 98.00 170 GLU A O 1
ATOM 1349 N N . VAL A 1 171 ? -0.130 -4.366 -0.945 1.00 97.88 171 VAL A N 1
ATOM 1350 C CA . VAL A 1 171 ? 0.547 -5.252 0.019 1.00 97.88 171 VAL A CA 1
ATOM 1351 C C . VAL A 1 171 ? -0.328 -5.535 1.245 1.00 97.88 171 VAL A C 1
ATOM 1353 O O . VAL A 1 171 ? -0.160 -6.571 1.894 1.00 97.88 171 VAL A O 1
ATOM 1356 N N . SER A 1 172 ? -1.298 -4.669 1.559 1.00 98.25 172 SER A N 1
ATOM 1357 C CA . SER A 1 172 ? -2.321 -4.962 2.570 1.00 98.25 172 SER A CA 1
ATOM 1358 C C . SER A 1 172 ? -3.191 -6.142 2.139 1.00 98.25 172 SER A C 1
ATOM 1360 O O . SER A 1 172 ? -3.418 -7.042 2.951 1.00 98.25 172 SER A O 1
ATOM 1362 N N . HIS A 1 173 ? -3.574 -6.228 0.861 1.00 98.06 173 HIS A N 1
ATOM 1363 C CA . HIS A 1 173 ? -4.242 -7.416 0.320 1.00 98.06 173 HIS A CA 1
ATOM 1364 C C . HIS A 1 173 ? -3.401 -8.688 0.472 1.00 98.06 173 HIS A C 1
ATOM 1366 O O . HIS A 1 173 ? -3.920 -9.723 0.903 1.00 98.06 173 HIS A O 1
ATOM 1372 N N . ALA A 1 174 ? -2.091 -8.608 0.225 1.00 96.25 174 ALA A N 1
ATOM 1373 C CA . ALA A 1 174 ? -1.186 -9.734 0.442 1.00 96.25 174 ALA A CA 1
ATOM 1374 C C . ALA A 1 174 ? -1.150 -10.179 1.917 1.00 96.25 174 ALA A C 1
ATOM 1376 O O . ALA A 1 174 ? -1.211 -11.374 2.209 1.00 96.25 174 ALA A O 1
ATOM 1377 N N . ILE A 1 175 ? -1.109 -9.247 2.877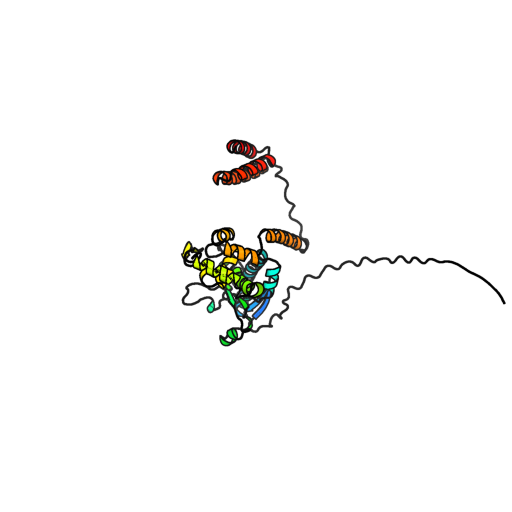 1.00 96.94 175 ILE A N 1
ATOM 1378 C CA . ILE A 1 175 ? -1.205 -9.596 4.306 1.00 96.94 175 ILE A CA 1
ATOM 1379 C C . ILE A 1 175 ? -2.568 -10.199 4.647 1.00 96.94 175 ILE A C 1
ATOM 1381 O O . ILE A 1 175 ? -2.618 -11.187 5.388 1.00 96.94 175 ILE A O 1
ATOM 1385 N N . HIS A 1 176 ? -3.656 -9.659 4.096 1.00 96.00 176 HIS A N 1
ATOM 1386 C CA . HIS A 1 176 ? -4.984 -10.235 4.278 1.00 96.00 176 HIS A CA 1
ATOM 1387 C C . HIS A 1 176 ? -5.002 -11.694 3.812 1.00 96.00 176 HIS A C 1
ATOM 1389 O O . HIS A 1 176 ? -5.421 -12.570 4.562 1.00 96.00 176 HIS A O 1
ATOM 1395 N N . ASN A 1 177 ? -4.459 -11.979 2.629 1.00 94.12 177 ASN A N 1
ATOM 1396 C CA . ASN A 1 177 ? -4.448 -13.326 2.075 1.00 94.12 177 ASN A CA 1
ATOM 1397 C C . ASN A 1 177 ? -3.529 -14.285 2.855 1.00 94.12 177 ASN A C 1
ATOM 1399 O O . ASN A 1 177 ? -3.967 -15.340 3.310 1.00 94.12 177 ASN A O 1
ATOM 1403 N N . HIS A 1 178 ? -2.261 -13.910 3.050 1.00 89.31 178 HIS A N 1
ATOM 1404 C CA . HIS A 1 178 ? -1.217 -14.822 3.531 1.00 89.31 178 HIS A CA 1
ATOM 1405 C C . HIS A 1 178 ? -1.108 -14.930 5.057 1.00 89.31 178 HIS A C 1
ATOM 1407 O O . HIS A 1 178 ? -0.597 -15.932 5.557 1.00 89.31 178 HIS A O 1
ATOM 1413 N N . LEU A 1 179 ? -1.524 -13.903 5.807 1.00 90.81 179 LEU A N 1
ATOM 1414 C CA . LEU A 1 179 ? -1.401 -13.884 7.271 1.00 90.81 179 LEU A CA 1
ATOM 1415 C C . LEU A 1 179 ? -2.752 -13.989 7.976 1.00 90.81 179 LEU A C 1
ATOM 1417 O O . LEU A 1 179 ? -2.856 -14.693 8.979 1.00 90.81 179 LEU A O 1
ATOM 1421 N N . VAL A 1 180 ? -3.756 -13.259 7.493 1.00 91.75 180 VAL A N 1
ATOM 1422 C CA . VAL A 1 180 ? -5.081 -13.191 8.131 1.00 91.75 180 VAL A CA 1
ATOM 1423 C C . VAL A 1 180 ? -6.012 -14.288 7.595 1.00 91.75 180 VAL A C 1
ATOM 1425 O O . VAL A 1 180 ? -6.827 -14.821 8.350 1.00 91.75 180 VAL A O 1
ATOM 1428 N N . GLY A 1 181 ? -5.842 -14.656 6.324 1.00 88.94 181 GLY A N 1
ATOM 1429 C CA . GLY A 1 181 ? -6.706 -15.535 5.542 1.00 88.94 181 GLY A CA 1
ATOM 1430 C C . GLY A 1 181 ? -7.765 -14.730 4.785 1.00 88.94 181 GLY A C 1
ATOM 1431 O O . GLY A 1 181 ? -8.602 -14.091 5.409 1.00 88.94 181 GLY A O 1
ATOM 1432 N N . GLY A 1 182 ? -7.788 -14.801 3.450 1.00 83.25 182 GLY A N 1
ATOM 1433 C CA . GLY A 1 182 ? -8.670 -13.967 2.609 1.00 83.25 182 GLY A CA 1
ATOM 1434 C C . GLY A 1 182 ? -10.185 -14.176 2.784 1.00 83.25 182 GLY A C 1
ATOM 1435 O O . GLY A 1 182 ? -10.978 -13.463 2.192 1.00 83.25 182 GLY A O 1
ATOM 1436 N N . ARG A 1 183 ? -10.623 -15.151 3.590 1.00 88.69 183 ARG A N 1
ATOM 1437 C CA . ARG A 1 183 ? -12.036 -15.351 3.976 1.00 88.69 183 ARG A CA 1
ATOM 1438 C C . ARG A 1 183 ? -12.189 -15.370 5.492 1.00 88.69 183 ARG A C 1
ATOM 1440 O O . ARG A 1 183 ? -12.838 -16.250 6.055 1.00 88.69 183 ARG A O 1
ATOM 1447 N N . ASN A 1 184 ? -11.488 -14.468 6.170 1.00 91.31 184 ASN A N 1
ATOM 1448 C CA . ASN A 1 184 ? -11.474 -14.439 7.621 1.00 91.31 184 ASN A CA 1
ATOM 1449 C C . ASN A 1 184 ? -12.833 -13.946 8.165 1.00 91.31 184 ASN A C 1
ATOM 1451 O O . ASN A 1 184 ? -13.227 -12.813 7.876 1.00 91.31 184 ASN A O 1
ATOM 1455 N N . PRO A 1 185 ? -13.531 -14.735 9.004 1.00 93.19 185 PRO A N 1
ATOM 1456 C CA . PRO A 1 185 ? -14.863 -14.376 9.492 1.00 93.19 185 PRO A CA 1
ATOM 1457 C C . PRO A 1 185 ? -14.868 -13.130 10.390 1.00 93.19 185 PRO A C 1
ATOM 1459 O O . PRO A 1 185 ? -15.883 -12.448 10.485 1.00 93.19 185 PRO A O 1
ATOM 1462 N N . ILE A 1 186 ? -13.744 -12.796 11.035 1.00 94.62 186 ILE A N 1
ATOM 1463 C CA . ILE A 1 186 ? -13.622 -11.584 11.858 1.00 94.62 186 ILE A CA 1
ATOM 1464 C C . ILE A 1 186 ? -13.590 -10.342 10.963 1.00 94.62 186 ILE A C 1
ATOM 1466 O O . ILE A 1 186 ? -14.248 -9.351 11.276 1.00 94.62 186 ILE A O 1
ATOM 1470 N N . VAL A 1 187 ? -12.864 -10.401 9.841 1.00 97.06 187 VAL A N 1
ATOM 1471 C CA . VAL A 1 187 ? -12.823 -9.307 8.855 1.00 97.06 187 VAL A CA 1
ATOM 1472 C C . VAL A 1 187 ? -14.208 -9.111 8.241 1.00 97.06 187 VAL A C 1
ATOM 1474 O O . VAL A 1 187 ? -14.706 -7.989 8.213 1.00 97.06 187 VAL A O 1
ATOM 1477 N N . GLN A 1 188 ? -14.870 -10.203 7.853 1.00 97.00 188 GLN A N 1
ATOM 1478 C CA . GLN A 1 188 ? -16.228 -10.173 7.302 1.00 97.00 188 GLN A CA 1
ATOM 1479 C C . GLN A 1 188 ? -17.246 -9.581 8.280 1.00 97.00 188 GLN A C 1
ATOM 1481 O O . GLN A 1 188 ? -18.058 -8.745 7.891 1.00 97.00 188 GLN A O 1
ATOM 1486 N N . ALA A 1 189 ? -17.188 -9.965 9.557 1.00 97.06 189 ALA A N 1
ATOM 1487 C CA . ALA A 1 189 ? -18.086 -9.427 10.575 1.00 97.06 189 ALA A CA 1
ATOM 1488 C C . ALA A 1 189 ? -17.854 -7.927 10.826 1.00 97.06 189 ALA A C 1
ATOM 1490 O O . ALA A 1 189 ? -18.820 -7.174 10.951 1.00 97.06 189 ALA A O 1
ATOM 1491 N N . ALA A 1 190 ? -16.592 -7.481 10.874 1.00 98.25 190 ALA A N 1
ATOM 1492 C CA . ALA A 1 190 ? -16.259 -6.063 11.020 1.00 98.25 190 ALA A CA 1
ATOM 1493 C C . ALA A 1 190 ? -16.741 -5.243 9.812 1.00 98.25 190 ALA A C 1
ATOM 1495 O O . ALA A 1 190 ? -17.384 -4.208 9.988 1.00 98.25 190 ALA A O 1
ATOM 1496 N N . TYR A 1 191 ? -16.506 -5.750 8.597 1.00 98.56 191 TYR A N 1
ATOM 1497 C CA . TYR A 1 191 ? -17.008 -5.151 7.363 1.00 98.56 191 TYR A CA 1
ATOM 1498 C C . TYR A 1 191 ? -18.535 -5.032 7.374 1.00 98.56 191 TYR A C 1
ATOM 1500 O O . TYR A 1 191 ? -19.065 -3.937 7.188 1.00 98.56 191 TYR A O 1
ATOM 1508 N N . GLN A 1 192 ? -19.250 -6.127 7.653 1.00 98.31 192 GLN A N 1
ATOM 1509 C CA . GLN A 1 192 ? -20.712 -6.127 7.651 1.00 98.31 192 GLN A CA 1
ATOM 1510 C C . GLN A 1 192 ? -21.269 -5.122 8.662 1.00 98.31 192 GLN A C 1
ATOM 1512 O O . GLN A 1 192 ? -22.129 -4.317 8.321 1.00 98.31 192 GLN A O 1
ATOM 1517 N N . GLN A 1 193 ? -20.718 -5.090 9.878 1.00 98.44 193 GLN A N 1
ATOM 1518 C CA . GLN A 1 193 ? -21.117 -4.115 10.889 1.00 98.44 193 GLN A CA 1
ATOM 1519 C C . GLN A 1 193 ? -20.905 -2.668 10.415 1.00 98.44 193 GLN A C 1
ATOM 1521 O O . GLN A 1 193 ? -21.747 -1.800 10.664 1.00 98.44 193 GLN A O 1
ATOM 1526 N N . ALA A 1 194 ? -19.777 -2.383 9.764 1.00 98.56 194 ALA A N 1
ATOM 1527 C CA . ALA A 1 194 ? -19.492 -1.060 9.231 1.00 98.56 194 ALA A CA 1
ATOM 1528 C C . ALA A 1 194 ? -20.481 -0.651 8.126 1.00 98.56 194 ALA A C 1
ATOM 1530 O O . ALA A 1 194 ? -20.915 0.505 8.097 1.00 98.56 194 ALA A O 1
ATOM 1531 N N . MET A 1 195 ? -20.860 -1.592 7.254 1.00 98.50 195 MET A N 1
ATOM 1532 C CA . MET A 1 195 ? -21.845 -1.366 6.191 1.00 98.50 195 MET A CA 1
ATOM 1533 C C . MET A 1 195 ? -23.259 -1.185 6.747 1.00 98.50 195 MET A C 1
ATOM 1535 O O . MET A 1 195 ? -23.949 -0.251 6.345 1.00 98.50 195 MET A O 1
ATOM 1539 N N . ASP A 1 196 ? -23.668 -1.989 7.731 1.00 98.38 196 ASP A N 1
ATOM 1540 C CA . ASP A 1 196 ? -24.975 -1.868 8.393 1.00 98.38 196 ASP A CA 1
ATOM 1541 C C . ASP A 1 196 ? -25.133 -0.503 9.081 1.00 98.38 196 ASP A C 1
ATOM 1543 O O . ASP A 1 196 ? -26.212 0.091 9.105 1.00 98.38 196 ASP A O 1
ATOM 1547 N N . ARG A 1 197 ? -24.024 0.031 9.608 1.00 98.00 197 ARG A N 1
ATOM 1548 C CA . ARG A 1 197 ? -23.940 1.373 10.200 1.00 98.00 197 ARG A CA 1
ATOM 1549 C C . ARG A 1 197 ? -23.721 2.485 9.173 1.00 98.00 197 ARG A C 1
ATOM 1551 O O . ARG A 1 197 ? -23.649 3.646 9.574 1.00 98.00 197 ARG A O 1
ATOM 1558 N N . LYS A 1 198 ? -23.603 2.147 7.885 1.00 98.38 198 LYS A N 1
ATOM 1559 C CA . LYS A 1 198 ? -23.399 3.077 6.765 1.00 98.38 198 LYS A CA 1
ATOM 1560 C C . LYS A 1 198 ? -22.186 3.990 6.935 1.00 98.38 198 LYS A C 1
ATOM 1562 O O . LYS A 1 198 ? -22.176 5.118 6.450 1.00 98.38 198 LYS A O 1
ATOM 1567 N N . LEU A 1 199 ? -21.140 3.507 7.610 1.00 98.50 199 LEU A N 1
ATOM 1568 C CA . LEU A 1 199 ? -19.958 4.321 7.923 1.00 98.50 199 LEU A CA 1
ATOM 1569 C C . LEU A 1 199 ? -19.226 4.811 6.665 1.00 98.50 199 LEU A C 1
ATOM 1571 O O . LEU A 1 199 ? -18.491 5.790 6.725 1.00 98.50 199 LEU A O 1
ATOM 1575 N N . TYR A 1 200 ? -19.420 4.138 5.534 1.00 98.44 200 TYR A N 1
ATOM 1576 C CA . TYR A 1 200 ? -18.667 4.359 4.303 1.00 98.44 200 TYR A CA 1
ATOM 1577 C C . TYR A 1 200 ? -19.556 4.731 3.104 1.00 98.44 200 TYR A C 1
ATOM 1579 O O . TYR A 1 200 ? -19.075 4.756 1.973 1.00 98.44 200 TYR A O 1
ATOM 1587 N N . ASP A 1 201 ? -20.840 5.029 3.333 1.00 97.94 201 ASP A N 1
ATOM 1588 C CA . ASP A 1 201 ? -21.791 5.372 2.265 1.00 97.94 201 ASP A CA 1
ATOM 1589 C C . ASP A 1 201 ? -21.523 6.763 1.667 1.00 97.94 201 ASP A C 1
ATOM 1591 O O . ASP A 1 201 ? -21.605 6.934 0.452 1.00 97.94 201 ASP A O 1
ATOM 1595 N N . GLU A 1 202 ? -21.157 7.735 2.506 1.00 97.56 202 GLU A N 1
ATOM 1596 C CA . GLU A 1 202 ? -20.872 9.117 2.109 1.00 97.56 202 GLU A CA 1
ATOM 1597 C C . GLU A 1 202 ? -19.682 9.657 2.907 1.00 97.56 202 GLU A C 1
ATOM 1599 O O . GLU A 1 202 ? -19.819 10.151 4.026 1.00 97.56 202 GLU A O 1
ATOM 1604 N N . VAL A 1 203 ? -18.483 9.554 2.334 1.00 97.56 203 VAL A N 1
ATOM 1605 C CA . VAL A 1 203 ? -17.248 10.016 2.974 1.00 97.56 203 VAL A CA 1
ATOM 1606 C C . VAL A 1 203 ? -16.479 10.957 2.059 1.00 97.56 203 VAL A C 1
ATOM 1608 O O . VAL A 1 203 ? -16.614 10.926 0.834 1.00 97.56 203 VAL A O 1
ATOM 1611 N N . LYS A 1 204 ? -15.645 11.812 2.653 1.00 97.75 204 LYS A N 1
ATOM 1612 C CA . LYS A 1 204 ? -14.762 12.689 1.882 1.00 97.75 204 LYS A CA 1
ATOM 1613 C C . LYS A 1 204 ? -13.670 11.866 1.202 1.00 97.75 204 LYS A C 1
ATOM 1615 O O . LYS A 1 204 ? -13.030 11.037 1.837 1.00 97.75 204 LYS A O 1
ATOM 1620 N N . HIS A 1 205 ? -13.419 12.154 -0.063 1.00 94.75 205 HIS A N 1
ATOM 1621 C CA . HIS A 1 205 ? -12.234 11.736 -0.798 1.00 94.75 205 HIS A CA 1
ATOM 1622 C C . HIS A 1 205 ? -11.198 12.870 -0.781 1.00 94.75 205 HIS A C 1
ATOM 1624 O O . HIS A 1 205 ? -11.569 14.043 -0.703 1.00 94.75 205 HIS A O 1
ATOM 1630 N N . VAL A 1 206 ? -9.906 12.560 -0.918 1.00 90.81 206 VAL A N 1
ATOM 1631 C CA . VAL A 1 206 ? -8.819 13.566 -0.962 1.00 90.81 206 VAL A CA 1
ATOM 1632 C C . VAL A 1 206 ? -8.981 14.616 -2.066 1.00 90.81 206 VAL A C 1
ATOM 1634 O O . VAL A 1 206 ? -8.442 15.711 -1.962 1.00 90.81 206 VAL A O 1
ATOM 1637 N N . SER A 1 207 ? -9.785 14.339 -3.097 1.00 88.88 207 SER A N 1
ATOM 1638 C CA . SER A 1 207 ? -10.167 15.337 -4.108 1.00 88.88 207 SER A CA 1
ATOM 1639 C C . SER A 1 207 ? -11.190 16.375 -3.613 1.00 88.88 207 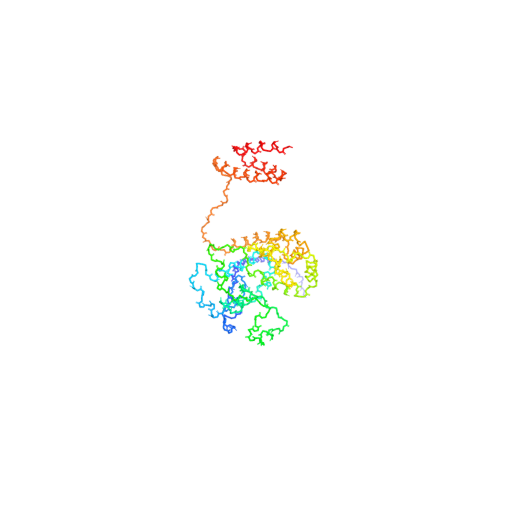SER A C 1
ATOM 1641 O O . SER A 1 207 ? -11.675 17.168 -4.413 1.00 88.88 207 SER A O 1
ATOM 1643 N N . GLY A 1 208 ? -11.622 16.309 -2.351 1.00 91.62 208 GLY A N 1
ATOM 1644 C CA . GLY A 1 208 ? -12.655 17.165 -1.758 1.00 91.62 208 GLY A CA 1
ATOM 1645 C C . GLY A 1 208 ? -14.100 16.745 -2.052 1.00 91.62 208 GLY A C 1
ATOM 1646 O O . GLY A 1 208 ? -15.028 17.324 -1.491 1.00 91.62 208 GLY A O 1
ATOM 1647 N N . ARG A 1 209 ? -14.314 15.731 -2.900 1.00 93.88 209 ARG A N 1
ATOM 1648 C CA . ARG A 1 209 ? -15.652 15.203 -3.210 1.00 93.88 209 ARG A CA 1
ATOM 1649 C C . ARG A 1 209 ? -16.147 14.312 -2.075 1.00 93.88 209 ARG A C 1
ATOM 1651 O O . ARG A 1 209 ? -15.347 13.614 -1.460 1.00 93.88 209 ARG A O 1
ATOM 1658 N N . THR A 1 210 ? -17.456 14.298 -1.848 1.00 96.94 210 THR A N 1
ATOM 1659 C CA . THR A 1 210 ? -18.102 13.293 -0.993 1.00 96.94 210 THR A CA 1
ATOM 1660 C C . THR A 1 210 ? -18.668 12.200 -1.883 1.00 96.94 210 THR A C 1
ATOM 1662 O O . THR A 1 210 ? -19.353 12.500 -2.858 1.00 96.94 210 THR A O 1
ATOM 1665 N N . GLN A 1 211 ? -18.338 10.949 -1.585 1.00 95.56 211 GLN A N 1
ATOM 1666 C CA . GLN A 1 211 ? -18.777 9.786 -2.351 1.00 95.56 211 GLN A CA 1
ATOM 1667 C C . GLN A 1 211 ? -18.716 8.526 -1.478 1.00 95.56 211 GLN A C 1
ATOM 1669 O O . GLN A 1 211 ? -18.138 8.547 -0.388 1.00 95.56 211 GLN A O 1
ATOM 1674 N N . ARG A 1 212 ? -19.280 7.421 -1.970 1.00 97.25 212 ARG A N 1
ATOM 1675 C CA . ARG A 1 212 ? -19.136 6.107 -1.334 1.00 97.25 212 ARG A CA 1
ATOM 1676 C C . ARG A 1 212 ? -17.659 5.720 -1.275 1.00 97.25 212 ARG A C 1
ATOM 1678 O O . ARG A 1 212 ? -16.952 5.833 -2.280 1.00 97.25 212 ARG A O 1
ATOM 1685 N N . ALA A 1 213 ? -17.194 5.314 -0.097 1.00 96.88 213 ALA A N 1
ATOM 1686 C CA . ALA A 1 213 ? -15.803 4.933 0.106 1.00 96.88 213 ALA A CA 1
ATOM 1687 C C . ALA A 1 213 ? -15.494 3.640 -0.645 1.00 96.88 213 ALA A C 1
ATOM 1689 O O . ALA A 1 213 ? -16.334 2.740 -0.710 1.00 96.88 213 ALA A O 1
ATOM 1690 N N . TYR A 1 214 ? -14.259 3.503 -1.120 1.00 95.62 214 TYR A N 1
ATOM 1691 C CA . TYR A 1 214 ? -13.823 2.265 -1.761 1.00 95.62 214 TYR A CA 1
ATOM 1692 C C . TYR A 1 214 ? -13.862 1.064 -0.799 1.00 95.62 214 TYR A C 1
ATOM 1694 O O . TYR A 1 214 ? -14.267 -0.030 -1.192 1.00 95.62 214 TYR A O 1
ATOM 1702 N N . ALA A 1 215 ? -13.627 1.314 0.495 1.00 97.44 215 ALA A N 1
ATOM 1703 C CA . ALA A 1 215 ? -13.809 0.363 1.593 1.00 97.44 215 ALA A CA 1
ATOM 1704 C C . ALA A 1 215 ? -15.214 -0.270 1.659 1.00 97.44 215 ALA A C 1
ATOM 1706 O O . ALA A 1 215 ? -15.389 -1.311 2.283 1.00 97.44 215 ALA A O 1
ATOM 1707 N N . ALA A 1 216 ? -16.235 0.336 1.042 1.00 98.00 216 ALA A N 1
ATOM 1708 C CA . ALA A 1 216 ? -17.587 -0.216 1.015 1.00 98.00 216 ALA A CA 1
ATOM 1709 C C . ALA A 1 216 ? -17.796 -1.294 -0.065 1.00 98.00 216 ALA A C 1
ATOM 1711 O O . ALA A 1 216 ? -18.861 -1.911 -0.098 1.00 98.00 216 ALA A O 1
ATOM 1712 N N . THR A 1 217 ? -16.819 -1.516 -0.949 1.00 96.56 217 THR A N 1
ATOM 1713 C CA . THR A 1 217 ? -16.940 -2.411 -2.114 1.00 96.56 217 THR A CA 1
ATOM 1714 C C . THR A 1 217 ? -16.911 -3.888 -1.725 1.00 96.56 217 THR A C 1
ATOM 1716 O O . THR A 1 217 ? -17.683 -4.681 -2.258 1.00 96.56 217 THR A O 1
ATOM 1719 N N . SER A 1 218 ? -16.026 -4.269 -0.804 1.00 97.62 218 SER A N 1
ATOM 1720 C CA . SER A 1 218 ? -15.913 -5.634 -0.282 1.00 97.62 218 SER A CA 1
ATOM 1721 C C . SER A 1 218 ? -15.178 -5.644 1.059 1.00 97.62 218 SER A C 1
ATOM 1723 O O . SER A 1 218 ? -14.538 -4.662 1.431 1.00 97.62 218 SER A O 1
ATOM 1725 N N . ASP A 1 219 ? -15.207 -6.776 1.762 1.00 97.31 219 ASP A N 1
ATOM 1726 C CA . ASP A 1 219 ? -14.414 -7.012 2.973 1.00 97.31 219 ASP A CA 1
ATOM 1727 C C . ASP A 1 219 ? -12.895 -6.956 2.713 1.00 97.31 219 ASP A C 1
ATOM 1729 O O . ASP A 1 219 ? -12.121 -6.592 3.601 1.00 97.31 219 ASP A O 1
ATOM 1733 N N . HIS A 1 220 ? -12.464 -7.259 1.486 1.00 97.12 220 HIS A N 1
ATOM 1734 C CA . HIS A 1 220 ? -11.066 -7.169 1.067 1.00 97.12 220 HIS A CA 1
ATOM 1735 C C . HIS A 1 220 ? -10.627 -5.708 0.941 1.00 97.12 220 HIS A C 1
ATOM 1737 O O . HIS A 1 220 ? -9.585 -5.336 1.480 1.00 97.12 220 HIS A O 1
ATOM 1743 N N . GLU A 1 221 ? -11.446 -4.885 0.284 1.00 97.94 221 GLU A N 1
ATOM 1744 C CA . GLU A 1 221 ? -11.190 -3.450 0.116 1.00 97.94 221 GLU A CA 1
ATOM 1745 C C . GLU A 1 221 ? -11.311 -2.695 1.434 1.00 97.94 221 GLU A C 1
ATOM 1747 O O . GLU A 1 221 ? -10.501 -1.825 1.747 1.00 97.94 221 GLU A O 1
ATOM 1752 N N . TYR A 1 222 ? -12.278 -3.084 2.264 1.00 98.69 222 TYR A N 1
ATOM 1753 C CA . TYR A 1 222 ? -12.382 -2.618 3.638 1.00 98.69 222 TYR A CA 1
ATOM 1754 C C . TYR A 1 222 ? -11.083 -2.864 4.405 1.00 98.69 222 TYR A C 1
ATOM 1756 O O . TYR A 1 222 ? -10.530 -1.945 5.004 1.00 98.69 222 TYR A O 1
ATOM 1764 N N . PHE A 1 223 ? -10.544 -4.084 4.354 1.00 98.69 223 PHE A N 1
ATOM 1765 C CA . PHE A 1 223 ? -9.285 -4.388 5.025 1.00 98.69 223 PHE A CA 1
ATOM 1766 C C . PHE A 1 223 ? -8.120 -3.529 4.503 1.00 98.69 223 PHE A C 1
ATOM 1768 O O . PHE A 1 223 ? -7.340 -3.008 5.308 1.00 98.69 223 PHE A O 1
ATOM 1775 N N . ALA A 1 224 ? -7.984 -3.381 3.182 1.00 98.44 224 ALA A N 1
ATOM 1776 C CA . ALA A 1 224 ? -6.878 -2.651 2.565 1.00 98.44 224 ALA A CA 1
ATOM 1777 C C . ALA A 1 224 ? -6.938 -1.141 2.852 1.00 98.44 224 ALA A C 1
ATOM 1779 O O . ALA A 1 224 ? -5.966 -0.575 3.356 1.00 98.44 224 ALA A O 1
ATOM 1780 N N . GLU A 1 225 ? -8.093 -0.502 2.657 1.00 98.25 225 GLU A N 1
ATOM 1781 C CA . GLU A 1 225 ? -8.281 0.933 2.907 1.00 98.25 225 GLU A CA 1
ATOM 1782 C C . GLU A 1 225 ? -8.056 1.298 4.382 1.00 98.25 225 GLU A C 1
ATOM 1784 O O . GLU A 1 225 ? -7.350 2.261 4.700 1.00 98.25 225 GLU A O 1
ATOM 1789 N N . LEU A 1 226 ? -8.591 0.492 5.308 1.00 98.62 226 LEU A N 1
ATOM 1790 C CA . LEU A 1 226 ? -8.369 0.702 6.741 1.00 98.62 226 LEU A CA 1
ATOM 1791 C C . LEU A 1 226 ? -6.907 0.476 7.131 1.00 98.62 226 LEU A C 1
ATOM 1793 O O . LEU A 1 226 ? -6.403 1.161 8.025 1.00 98.62 226 LEU A O 1
ATOM 1797 N N . SER A 1 227 ? -6.213 -0.451 6.465 1.00 98.56 227 SER A N 1
ATOM 1798 C CA . SER A 1 227 ? -4.778 -0.659 6.671 1.00 98.56 227 SER A CA 1
ATOM 1799 C C . SER A 1 227 ? -3.981 0.573 6.246 1.00 98.56 227 SER A C 1
ATOM 1801 O O . SER A 1 227 ? -3.096 0.992 6.995 1.00 98.56 227 SER A O 1
ATOM 1803 N N . CYS A 1 228 ? -4.337 1.216 5.128 1.00 98.12 228 CYS A N 1
ATOM 1804 C CA . CYS A 1 228 ? -3.732 2.482 4.710 1.00 98.12 228 CYS A CA 1
ATOM 1805 C C . CYS A 1 228 ? -3.954 3.583 5.751 1.00 98.12 228 CYS A C 1
ATOM 1807 O O . CYS A 1 228 ? -2.982 4.180 6.210 1.00 98.12 228 CYS A O 1
ATOM 1809 N N . ALA A 1 229 ? -5.194 3.794 6.210 1.00 97.88 229 ALA A N 1
ATOM 1810 C CA . ALA A 1 229 ? -5.485 4.782 7.253 1.00 97.88 229 ALA A CA 1
ATOM 1811 C C . ALA A 1 229 ? -4.719 4.493 8.559 1.00 97.88 229 ALA A C 1
ATOM 1813 O O . ALA A 1 229 ? -4.248 5.403 9.234 1.00 97.88 229 ALA A O 1
ATOM 1814 N N . TYR A 1 230 ? -4.574 3.219 8.934 1.00 98.31 230 TYR A N 1
ATOM 1815 C CA . TYR A 1 230 ? -3.914 2.815 10.177 1.00 98.31 230 TYR A CA 1
ATOM 1816 C C . TYR A 1 230 ? -2.375 2.900 10.135 1.00 98.31 230 TYR A C 1
ATOM 1818 O O . TYR A 1 230 ? -1.729 3.093 11.176 1.00 98.31 230 TYR A O 1
ATOM 1826 N N . LEU A 1 231 ? -1.767 2.676 8.970 1.00 97.38 231 LEU A N 1
ATOM 1827 C CA . LEU A 1 231 ? -0.314 2.583 8.802 1.00 97.38 231 LEU A CA 1
ATOM 1828 C C . LEU A 1 231 ? 0.318 3.862 8.242 1.00 97.38 231 LEU A C 1
ATOM 1830 O O . LEU A 1 231 ? 1.454 4.158 8.612 1.00 97.38 231 LEU A O 1
ATOM 1834 N N . ASP A 1 232 ? -0.400 4.582 7.384 1.00 96.19 232 ASP A N 1
ATOM 1835 C CA . ASP A 1 232 ? 0.054 5.772 6.664 1.00 96.19 232 ASP A CA 1
ATOM 1836 C C . ASP A 1 232 ? -1.124 6.750 6.464 1.00 96.19 232 ASP A C 1
ATOM 1838 O O . ASP A 1 232 ? -1.605 7.327 7.445 1.00 96.19 232 ASP A O 1
ATOM 1842 N N . LYS A 1 233 ? -1.603 6.929 5.224 1.00 94.94 233 LYS A N 1
ATOM 1843 C CA . LYS A 1 233 ? -2.763 7.751 4.869 1.00 94.94 233 LYS A CA 1
ATOM 1844 C C . LYS A 1 233 ? -3.661 7.029 3.864 1.00 94.94 233 LYS A C 1
ATOM 1846 O O . LYS A 1 233 ? -3.175 6.359 2.959 1.00 94.94 233 LYS A O 1
ATOM 1851 N N . CYS A 1 234 ? -4.972 7.211 3.994 1.00 95.06 234 CYS A N 1
ATOM 1852 C CA . CYS A 1 234 ? -5.978 6.704 3.055 1.00 95.06 234 CYS A CA 1
ATOM 1853 C C . CYS A 1 234 ? -6.487 7.818 2.121 1.00 95.06 234 CYS A C 1
ATOM 1855 O O . CYS A 1 234 ? -6.421 9.003 2.456 1.00 95.06 234 CYS A O 1
ATOM 1857 N N . ALA A 1 235 ? -6.991 7.448 0.939 1.00 92.94 235 ALA A N 1
ATOM 1858 C CA . ALA A 1 235 ? -7.603 8.374 -0.019 1.00 92.94 235 ALA A CA 1
ATOM 1859 C C . ALA A 1 235 ? -9.053 8.743 0.336 1.00 92.94 235 ALA A C 1
ATOM 1861 O O . ALA A 1 235 ? -9.544 9.795 -0.085 1.00 92.94 235 ALA A O 1
ATOM 1862 N N . PHE A 1 236 ? -9.727 7.907 1.123 1.00 95.88 236 PHE A N 1
ATOM 1863 C CA . PHE A 1 236 ? -11.080 8.122 1.621 1.00 95.88 236 PHE A CA 1
ATOM 1864 C C . PHE A 1 236 ? -11.065 8.339 3.131 1.00 95.88 236 PHE A C 1
ATOM 1866 O O . PHE A 1 236 ? -10.241 7.773 3.844 1.00 95.88 236 PHE A O 1
ATOM 1873 N N . PHE A 1 237 ? -11.980 9.163 3.636 1.00 97.69 237 PHE A N 1
ATOM 1874 C CA . PHE A 1 237 ? -12.149 9.318 5.072 1.00 97.69 237 PHE A CA 1
ATOM 1875 C C . PHE A 1 237 ? -12.642 7.989 5.679 1.00 97.69 237 PHE A C 1
ATOM 1877 O O . PHE A 1 237 ? -13.576 7.391 5.134 1.00 97.69 237 PHE A O 1
ATOM 1884 N N . PRO A 1 238 ? -12.060 7.523 6.799 1.00 98.06 238 PRO A N 1
ATOM 1885 C CA . PRO A 1 238 ? -11.039 8.177 7.625 1.00 98.06 238 PRO A CA 1
ATOM 1886 C C . PRO A 1 238 ? -9.641 8.157 6.985 1.00 98.06 238 PRO A C 1
ATOM 1888 O O . PRO A 1 238 ? -9.141 7.099 6.619 1.00 98.06 238 PRO A O 1
ATOM 1891 N N . PHE A 1 239 ? -8.985 9.320 6.898 1.00 96.94 239 PHE A N 1
ATOM 1892 C CA . PHE A 1 239 ? -7.699 9.451 6.202 1.00 96.94 239 PHE A CA 1
ATOM 1893 C C . PHE A 1 239 ? -6.524 8.982 7.054 1.00 96.94 239 PHE A C 1
ATOM 1895 O O . PHE A 1 239 ? -5.505 8.552 6.521 1.00 96.94 239 PHE A O 1
ATOM 1902 N N . THR A 1 240 ? -6.659 9.095 8.372 1.00 97.12 240 THR A N 1
ATOM 1903 C CA . THR A 1 240 ? -5.600 8.833 9.348 1.00 97.12 240 THR A CA 1
ATOM 1904 C C . THR A 1 240 ? -6.028 7.813 10.392 1.00 97.12 240 THR A C 1
ATOM 1906 O O . THR A 1 240 ? -7.208 7.495 10.573 1.00 97.12 240 THR A O 1
ATOM 1909 N N . ARG A 1 241 ? -5.048 7.332 11.153 1.00 97.06 241 ARG A N 1
ATOM 1910 C CA . ARG A 1 241 ? -5.249 6.340 12.202 1.00 97.06 241 ARG A CA 1
ATOM 1911 C C . ARG A 1 241 ? -6.153 6.856 13.323 1.00 97.06 241 ARG A C 1
ATOM 1913 O O . ARG A 1 241 ? -6.959 6.099 13.867 1.00 97.06 241 ARG A O 1
ATOM 1920 N N . GLU A 1 242 ? -6.001 8.119 13.697 1.00 97.12 242 GLU A N 1
ATOM 1921 C CA . GLU A 1 242 ? -6.776 8.777 14.750 1.00 97.12 242 GLU A CA 1
ATOM 1922 C C . GLU A 1 242 ? -8.237 8.971 14.331 1.00 97.12 242 GLU A C 1
ATOM 1924 O O . GLU A 1 242 ? -9.153 8.726 15.124 1.00 97.12 242 GLU A O 1
ATOM 1929 N N . GLU A 1 243 ? -8.460 9.353 13.074 1.00 98.25 243 GLU A N 1
ATOM 1930 C CA . GLU A 1 243 ? -9.800 9.436 12.495 1.00 98.25 243 GLU A CA 1
ATOM 1931 C C . GLU A 1 243 ? -10.435 8.050 12.414 1.00 98.25 243 GLU A C 1
ATOM 1933 O O . GLU A 1 243 ? -11.577 7.890 12.841 1.00 98.25 243 GLU A O 1
ATOM 1938 N N . LEU A 1 244 ? -9.683 7.031 11.980 1.00 98.62 244 LEU A N 1
ATOM 1939 C CA . LEU A 1 244 ? -10.164 5.651 11.926 1.00 98.62 244 LEU A CA 1
ATOM 1940 C C . LEU A 1 244 ? -10.621 5.172 13.303 1.00 98.62 244 LEU A C 1
ATOM 1942 O O . LEU A 1 244 ? -11.696 4.594 13.429 1.00 98.62 244 LEU A O 1
ATOM 1946 N N . LYS A 1 245 ? -9.852 5.473 14.355 1.00 98.25 245 LYS A N 1
ATOM 1947 C CA . LYS A 1 245 ? -10.205 5.119 15.737 1.00 98.25 245 LYS A CA 1
ATOM 1948 C C . LYS A 1 245 ? -11.564 5.663 16.169 1.00 98.25 245 LYS A C 1
ATOM 1950 O O . LYS A 1 245 ? -12.242 5.019 16.967 1.00 98.25 245 LYS A O 1
ATOM 1955 N N . SER A 1 246 ? -11.916 6.851 15.692 1.00 98.00 246 SER A N 1
ATOM 1956 C CA . SER A 1 246 ? -13.152 7.541 16.065 1.00 98.00 246 SER A CA 1
ATOM 1957 C C . SER A 1 246 ? -14.319 7.123 15.170 1.00 98.00 246 SER A C 1
ATOM 1959 O O . SER A 1 246 ? -15.412 6.870 15.669 1.00 98.00 246 SER A O 1
ATOM 1961 N N . HIS A 1 247 ? -14.073 7.026 13.862 1.00 98.38 247 HIS A N 1
ATOM 1962 C CA . HIS A 1 247 ? -15.074 6.732 12.838 1.00 98.38 247 HIS A CA 1
ATOM 1963 C C . HIS A 1 247 ? -15.511 5.266 12.845 1.00 98.38 247 HIS A C 1
ATOM 1965 O O . HIS A 1 247 ? -16.701 4.965 12.937 1.00 98.38 247 HIS A O 1
ATOM 1971 N N . ASP A 1 248 ? -14.539 4.353 12.838 1.00 98.56 248 ASP A N 1
ATOM 1972 C CA . ASP A 1 248 ? -14.764 2.912 12.919 1.00 98.56 248 ASP A CA 1
ATOM 1973 C C . ASP A 1 248 ? -13.890 2.280 14.021 1.00 98.56 248 ASP A C 1
ATOM 1975 O O . ASP A 1 248 ? -12.823 1.714 13.759 1.00 98.56 248 ASP A O 1
ATOM 1979 N N . PRO A 1 249 ? -14.338 2.339 15.292 1.00 98.50 249 PRO A N 1
ATOM 1980 C CA . PRO A 1 249 ? -13.595 1.767 16.412 1.00 98.50 249 PRO A CA 1
ATOM 1981 C C . PRO A 1 249 ? -13.408 0.244 16.331 1.00 98.50 249 PRO A C 1
ATOM 1983 O O . PRO A 1 249 ? -12.497 -0.288 16.973 1.00 98.50 249 PRO A O 1
ATOM 1986 N N . VAL A 1 250 ? -14.269 -0.472 15.597 1.00 98.50 250 VAL A N 1
ATOM 1987 C CA . VAL A 1 250 ? -14.155 -1.929 15.429 1.00 98.50 250 VAL A CA 1
ATOM 1988 C C . VAL A 1 250 ? -13.113 -2.242 14.365 1.00 98.50 250 VAL A C 1
ATOM 1990 O O . VAL A 1 250 ? -12.179 -2.993 14.653 1.00 98.50 250 VAL A O 1
ATOM 1993 N N . GLY A 1 251 ? -13.183 -1.573 13.213 1.00 98.38 251 GLY A N 1
ATOM 1994 C CA . GLY A 1 251 ? -12.143 -1.608 12.188 1.00 98.38 251 GLY A CA 1
ATOM 1995 C C . GLY A 1 251 ? -10.772 -1.206 12.734 1.00 98.38 251 GLY A C 1
ATOM 1996 O O . GLY A 1 251 ? -9.781 -1.899 12.511 1.00 98.38 251 GLY A O 1
ATOM 1997 N N . PHE A 1 252 ? -10.698 -0.161 13.564 1.00 98.62 252 PHE A N 1
ATOM 1998 C CA . PHE A 1 252 ? -9.458 0.232 14.239 1.00 98.62 252 PHE A CA 1
ATOM 1999 C C . PHE A 1 252 ? -8.873 -0.888 15.107 1.00 98.62 252 PHE A C 1
ATOM 2001 O O . PHE A 1 252 ? -7.667 -1.137 15.070 1.00 98.62 252 PHE A O 1
ATOM 2008 N N . LYS A 1 253 ? -9.705 -1.565 15.911 1.00 98.12 253 LYS A N 1
ATOM 2009 C CA . LYS A 1 253 ? -9.252 -2.676 16.762 1.00 98.12 253 LYS A CA 1
ATOM 2010 C C . LYS A 1 253 ? -8.771 -3.858 15.927 1.00 98.12 253 LYS A C 1
ATOM 2012 O O . LYS A 1 253 ? -7.752 -4.449 16.281 1.00 98.12 253 LYS A O 1
ATOM 2017 N N . LEU A 1 254 ? -9.454 -4.165 14.825 1.00 98.00 254 LEU A N 1
ATOM 2018 C CA . LEU A 1 254 ? -9.016 -5.177 13.864 1.00 98.00 254 LEU A CA 1
ATOM 2019 C C . LEU A 1 254 ? -7.629 -4.826 13.303 1.00 98.00 254 LEU A C 1
ATOM 2021 O O . LEU A 1 254 ? -6.712 -5.647 13.361 1.00 98.00 254 LEU A O 1
ATOM 2025 N N . MET A 1 255 ? -7.434 -3.584 12.849 1.00 98.19 255 MET A N 1
ATOM 2026 C CA . MET A 1 255 ? -6.130 -3.118 12.370 1.00 98.19 255 MET A CA 1
ATOM 2027 C C . MET A 1 255 ? -5.059 -3.177 13.465 1.00 98.19 255 MET A C 1
ATOM 2029 O O . MET A 1 255 ? -3.927 -3.572 13.201 1.00 98.19 255 MET A O 1
ATOM 2033 N N . GLU A 1 256 ? -5.395 -2.859 14.716 1.00 96.56 256 GLU A N 1
ATOM 2034 C CA . GLU A 1 256 ? -4.459 -2.968 15.837 1.00 96.56 256 GLU A CA 1
ATOM 2035 C C . GLU A 1 256 ? -4.049 -4.414 16.138 1.00 96.56 256 GLU A C 1
ATOM 2037 O O . GLU A 1 256 ? -2.880 -4.661 16.445 1.00 96.56 256 GLU A O 1
ATOM 2042 N N . GLN A 1 257 ? -4.967 -5.373 16.016 1.00 95.25 257 GLN A N 1
ATOM 2043 C CA . GLN A 1 257 ? -4.670 -6.796 16.182 1.00 95.25 257 GLN A CA 1
ATOM 2044 C C . GLN A 1 257 ? -3.745 -7.316 15.079 1.00 95.25 257 GLN A C 1
ATOM 2046 O O . GLN A 1 257 ? -2.808 -8.063 15.366 1.00 95.25 257 GLN A O 1
ATOM 2051 N N . VAL A 1 258 ? -3.983 -6.904 13.833 1.00 95.25 258 VAL A N 1
ATOM 2052 C CA . VAL A 1 258 ? -3.208 -7.378 12.682 1.00 95.25 258 VAL A CA 1
ATOM 2053 C C . VAL A 1 258 ? -1.851 -6.690 12.603 1.00 95.25 258 VAL A C 1
ATOM 2055 O O . VAL A 1 258 ? -0.826 -7.364 12.499 1.00 95.25 258 VAL A O 1
ATOM 2058 N N . TRP A 1 259 ? -1.826 -5.360 12.680 1.00 95.88 259 TRP A N 1
ATOM 2059 C CA . TRP A 1 259 ? -0.640 -4.534 12.446 1.00 95.88 259 TRP A CA 1
ATOM 2060 C C . TRP A 1 259 ? 0.153 -4.206 13.716 1.00 95.88 259 TRP A C 1
ATOM 2062 O O . TRP A 1 259 ? 1.333 -3.857 13.642 1.00 95.88 259 TRP A O 1
ATOM 2072 N N . GLY A 1 260 ? -0.459 -4.365 14.889 1.00 93.25 260 GLY A N 1
ATOM 2073 C CA . GLY A 1 260 ? 0.136 -4.061 16.186 1.00 93.25 260 GLY A CA 1
ATOM 2074 C C . GLY A 1 260 ? 0.028 -2.585 16.590 1.00 93.25 260 GLY A C 1
ATOM 2075 O O . GLY A 1 260 ? -0.174 -1.681 15.773 1.00 93.25 260 GLY A O 1
ATOM 2076 N N . LYS A 1 261 ? 0.204 -2.323 17.890 1.00 87.56 261 LYS A N 1
ATOM 2077 C CA . LYS A 1 261 ? 0.177 -0.975 18.492 1.00 87.56 261 LYS A CA 1
ATOM 2078 C C . LYS A 1 261 ? 1.362 -0.104 18.036 1.00 87.56 261 LYS A C 1
ATOM 2080 O O . LYS A 1 261 ? 2.450 -0.611 17.765 1.00 87.56 261 LYS A O 1
ATOM 2085 N N . SER A 1 262 ? 1.173 1.220 17.985 1.00 65.06 262 SER A N 1
ATOM 2086 C CA . SER A 1 262 ? 2.206 2.219 17.612 1.00 65.06 262 SER A CA 1
ATOM 2087 C C . SER A 1 262 ? 3.464 2.139 18.467 1.00 65.06 262 SER A C 1
ATOM 2089 O O . SER A 1 262 ? 4.568 2.305 17.950 1.00 65.06 262 SER A O 1
ATOM 2091 N N . ASP A 1 263 ? 3.314 1.853 19.756 1.00 54.72 263 ASP A N 1
ATOM 2092 C CA . ASP A 1 263 ? 4.423 1.903 20.715 1.00 54.72 263 ASP A CA 1
ATOM 2093 C C . ASP A 1 263 ? 5.465 0.805 20.436 1.00 54.72 263 ASP A C 1
ATOM 2095 O O . ASP A 1 263 ? 6.656 0.974 20.688 1.00 54.72 263 ASP A O 1
ATOM 2099 N N . ASN A 1 264 ? 5.044 -0.281 19.776 1.00 49.47 264 ASN A N 1
ATOM 2100 C CA . ASN A 1 264 ? 5.929 -1.345 19.299 1.00 49.47 264 ASN A CA 1
ATOM 2101 C C . ASN A 1 264 ? 6.652 -1.008 17.979 1.00 49.47 264 ASN A C 1
ATOM 2103 O O . ASN A 1 264 ? 7.603 -1.705 17.614 1.00 49.47 264 ASN A O 1
ATOM 2107 N N . ARG A 1 265 ? 6.229 0.039 17.256 1.00 57.72 265 ARG A N 1
ATOM 2108 C CA . ARG A 1 265 ? 6.831 0.479 15.984 1.00 57.72 265 ARG A CA 1
ATOM 2109 C C . ARG A 1 265 ? 7.915 1.542 16.203 1.00 57.72 265 ARG A C 1
ATOM 2111 O O . ARG A 1 265 ? 8.982 1.439 15.602 1.00 57.72 265 ARG A O 1
ATOM 2118 N N . SER A 1 266 ? 7.727 2.472 17.145 1.00 45.94 266 SER A N 1
ATOM 2119 C CA . SER A 1 266 ? 8.734 3.496 17.496 1.00 45.94 266 SER A CA 1
ATOM 2120 C C . SER A 1 266 ? 9.983 2.912 18.183 1.00 45.94 266 SER A C 1
ATOM 2122 O O . SER A 1 266 ? 11.106 3.343 17.909 1.00 45.94 266 SER A O 1
ATOM 2124 N N . ALA A 1 267 ? 9.821 1.869 19.006 1.00 44.38 267 ALA A N 1
ATOM 2125 C CA . ALA A 1 267 ? 10.933 1.135 19.615 1.00 44.38 267 ALA A CA 1
ATOM 2126 C C . ALA A 1 267 ? 11.774 0.367 18.573 1.00 44.38 267 ALA A C 1
ATOM 2128 O O . ALA A 1 267 ? 13.002 0.316 18.670 1.00 44.38 267 ALA A O 1
ATOM 2129 N N . LYS A 1 268 ? 11.132 -0.177 17.529 1.00 45.81 268 LYS A N 1
ATOM 2130 C CA . LYS A 1 268 ? 11.810 -0.882 16.428 1.00 45.81 268 LYS A CA 1
ATOM 2131 C C . LYS A 1 268 ? 12.438 0.058 15.402 1.00 45.81 268 LYS A C 1
ATOM 2133 O O . LYS A 1 268 ? 13.522 -0.255 14.923 1.00 45.81 268 LYS A O 1
ATOM 2138 N N . ALA A 1 269 ? 11.835 1.216 15.129 1.00 47.78 269 ALA A N 1
ATOM 2139 C CA . ALA A 1 269 ? 12.459 2.266 14.323 1.00 47.78 269 ALA A CA 1
ATOM 2140 C C . ALA A 1 269 ? 13.767 2.759 14.972 1.00 47.78 269 ALA A C 1
ATOM 2142 O O . ALA A 1 269 ? 14.791 2.855 14.299 1.00 47.78 269 ALA A O 1
ATOM 2143 N N . LYS A 1 270 ? 13.783 2.944 16.303 1.00 39.75 270 LYS A N 1
ATOM 2144 C CA . LYS A 1 270 ? 15.016 3.237 17.060 1.00 39.75 270 LYS A CA 1
ATOM 2145 C C . LYS A 1 270 ? 16.053 2.108 16.977 1.00 39.75 270 LYS A C 1
ATOM 2147 O O . LYS A 1 270 ? 17.238 2.395 16.835 1.00 39.75 270 LYS A O 1
ATOM 2152 N N . ALA A 1 271 ? 15.632 0.843 17.021 1.00 45.34 271 ALA A N 1
ATOM 2153 C CA . ALA A 1 271 ? 16.539 -0.301 16.897 1.00 45.34 271 ALA A CA 1
ATOM 2154 C C . ALA A 1 271 ? 17.117 -0.461 15.474 1.00 45.34 271 ALA A C 1
ATOM 2156 O O . ALA A 1 271 ? 18.306 -0.731 15.324 1.00 45.34 271 ALA A O 1
ATOM 2157 N N . ALA A 1 272 ? 16.318 -0.238 14.425 1.00 45.19 272 ALA A N 1
ATOM 2158 C CA . ALA A 1 272 ? 16.775 -0.261 13.033 1.00 45.19 272 ALA A CA 1
ATOM 2159 C C . ALA A 1 272 ? 17.770 0.876 12.739 1.00 45.19 272 ALA A C 1
ATOM 2161 O O . ALA A 1 272 ? 18.795 0.653 12.095 1.00 45.19 272 ALA A O 1
ATOM 2162 N N . MET A 1 273 ? 17.535 2.063 13.311 1.00 45.25 273 MET A N 1
ATOM 2163 C CA . MET A 1 273 ? 18.447 3.207 13.217 1.00 45.25 273 MET A CA 1
ATOM 2164 C C . MET A 1 273 ? 19.791 2.947 13.930 1.00 45.25 273 MET A C 1
ATOM 2166 O O . MET A 1 273 ? 20.835 3.399 13.468 1.00 45.25 273 MET A O 1
ATOM 2170 N N . GLN A 1 274 ? 19.800 2.140 15.000 1.00 39.12 274 GLN A N 1
ATOM 2171 C CA . GLN A 1 274 ? 21.027 1.699 15.687 1.00 39.12 274 GLN A CA 1
ATOM 2172 C C . GLN A 1 274 ? 21.811 0.606 14.941 1.00 39.12 274 GLN A C 1
ATOM 2174 O O . GLN A 1 274 ? 23.016 0.470 15.157 1.00 39.12 274 GLN A O 1
ATOM 2179 N N . VAL A 1 275 ? 21.158 -0.182 14.081 1.00 43.94 275 VAL A N 1
ATOM 2180 C CA . VAL A 1 275 ? 21.816 -1.209 13.253 1.00 43.94 275 VAL A CA 1
ATOM 2181 C C . VAL A 1 275 ? 22.395 -0.590 11.978 1.00 43.94 275 VAL A C 1
ATOM 2183 O O . VAL A 1 275 ? 23.530 -0.902 11.629 1.00 43.94 275 VAL A O 1
ATOM 2186 N N . ALA A 1 276 ? 21.687 0.356 11.350 1.00 41.66 276 ALA A N 1
ATOM 2187 C CA . ALA A 1 276 ? 22.190 1.114 10.200 1.00 41.66 276 ALA A CA 1
ATOM 2188 C C . ALA A 1 276 ? 23.438 1.954 10.544 1.00 41.66 276 ALA A C 1
ATOM 2190 O O . ALA A 1 276 ? 24.367 2.044 9.745 1.00 41.66 276 ALA A O 1
ATOM 2191 N N . ALA A 1 277 ? 23.521 2.476 11.774 1.00 40.25 277 ALA A N 1
ATOM 2192 C CA . ALA A 1 277 ? 24.699 3.187 12.277 1.00 40.25 277 ALA A CA 1
ATOM 2193 C C . ALA A 1 277 ? 25.950 2.296 12.469 1.00 40.25 277 ALA A C 1
ATOM 2195 O O . ALA A 1 277 ? 27.042 2.819 12.672 1.00 40.25 277 ALA A O 1
ATOM 2196 N N . LYS A 1 278 ? 25.817 0.959 12.417 1.00 38.31 278 LYS A N 1
ATOM 2197 C CA . LYS A 1 278 ? 26.921 0.002 12.631 1.00 38.31 278 LYS A CA 1
ATOM 2198 C C . LYS A 1 278 ? 27.503 -0.597 11.341 1.00 38.31 278 LYS A C 1
ATOM 2200 O O . LYS A 1 278 ? 28.486 -1.326 11.437 1.00 38.31 278 LYS A O 1
ATOM 2205 N N . SER A 1 279 ? 26.933 -0.329 10.159 1.00 37.31 279 SER A N 1
ATOM 2206 C CA . SER A 1 279 ? 27.288 -1.037 8.910 1.00 37.31 279 SER A CA 1
ATOM 2207 C C . SER A 1 279 ? 27.733 -0.170 7.720 1.00 37.31 279 SER A C 1
ATOM 2209 O O . SER A 1 279 ? 27.872 -0.705 6.618 1.00 37.31 279 SER A O 1
ATOM 2211 N N . SER A 1 280 ? 28.001 1.123 7.911 1.00 30.38 280 SER A N 1
ATOM 2212 C CA . SER A 1 280 ? 28.560 1.991 6.857 1.00 30.38 280 SER A CA 1
ATOM 2213 C C . SER A 1 280 ? 30.068 2.237 7.060 1.00 30.38 280 SER A C 1
ATOM 2215 O O . SER A 1 280 ? 30.494 2.397 8.206 1.00 30.38 280 SER A O 1
ATOM 2217 N N . PRO A 1 281 ? 30.896 2.261 5.992 1.00 32.50 281 PRO A N 1
ATOM 2218 C CA . PRO A 1 281 ? 32.320 2.590 6.086 1.00 32.50 281 PRO A CA 1
ATOM 2219 C C . PRO A 1 281 ? 32.527 4.050 6.502 1.00 32.50 281 PRO A C 1
ATOM 2221 O O . PRO A 1 281 ? 31.734 4.918 6.145 1.00 32.50 281 PRO A O 1
ATOM 2224 N N . LYS A 1 282 ? 33.614 4.307 7.240 1.00 36.41 282 LYS A N 1
ATOM 2225 C CA . LYS A 1 282 ? 34.046 5.640 7.677 1.00 36.41 282 LYS A CA 1
ATOM 2226 C C . LYS A 1 282 ? 34.163 6.609 6.492 1.00 36.41 282 LYS A C 1
ATOM 2228 O O . LYS A 1 282 ? 35.090 6.499 5.698 1.00 36.41 282 LYS A O 1
ATOM 2233 N N . THR A 1 283 ? 33.308 7.617 6.487 1.00 31.83 283 THR A N 1
ATOM 2234 C CA . THR A 1 283 ? 33.655 8.983 6.079 1.00 31.83 283 THR A CA 1
ATOM 2235 C C . THR A 1 283 ? 33.353 9.887 7.270 1.00 31.83 283 THR A C 1
ATOM 2237 O O . THR A 1 283 ? 32.442 9.595 8.046 1.00 31.83 283 THR A O 1
ATOM 2240 N N . GLU A 1 284 ? 34.206 10.886 7.480 1.00 30.03 284 GLU A N 1
ATOM 2241 C CA . GLU A 1 284 ? 34.293 11.716 8.687 1.00 30.03 284 GLU A CA 1
ATOM 2242 C C . GLU A 1 284 ? 32.945 12.226 9.231 1.00 30.03 284 GLU A C 1
ATOM 2244 O O . GLU A 1 284 ? 32.022 12.508 8.465 1.00 30.03 284 GLU A O 1
ATOM 2249 N N . PRO A 1 285 ? 32.814 12.352 10.565 1.00 32.53 285 PRO A N 1
ATOM 2250 C CA . PRO A 1 285 ? 31.546 12.684 11.198 1.00 32.53 285 PRO A CA 1
ATOM 2251 C C . PRO A 1 285 ? 31.205 14.179 11.063 1.00 32.53 285 PRO A C 1
ATOM 2253 O O . PRO A 1 285 ? 32.039 15.016 11.412 1.00 32.53 285 PRO A O 1
ATOM 2256 N N . PRO A 1 286 ? 29.957 14.551 10.719 1.00 32.16 286 PRO A N 1
ATOM 2257 C CA . PRO A 1 286 ? 29.392 15.794 11.216 1.00 32.16 286 PRO A CA 1
ATOM 2258 C C . PRO A 1 286 ? 29.112 15.657 12.725 1.00 32.16 286 PRO A C 1
ATOM 2260 O O . PRO A 1 286 ? 28.788 14.586 13.246 1.00 32.16 286 PRO A O 1
ATOM 2263 N N . SER A 1 287 ? 29.319 16.758 13.432 1.00 30.45 287 SER A N 1
ATOM 2264 C CA . SER A 1 287 ? 29.399 16.914 14.884 1.00 30.45 287 SER A CA 1
ATOM 2265 C C . SER A 1 287 ? 28.140 16.506 15.679 1.00 30.45 287 SER A C 1
ATOM 2267 O O . SER A 1 287 ? 27.013 16.514 15.191 1.00 30.45 287 SER A O 1
ATOM 2269 N N . LYS A 1 288 ? 28.370 16.138 16.952 1.00 36.56 288 LYS A N 1
ATOM 2270 C CA . LYS A 1 288 ? 27.391 15.755 17.994 1.00 36.56 288 LYS A CA 1
ATOM 2271 C C . LYS A 1 288 ? 26.293 16.813 18.257 1.00 36.56 288 LYS A C 1
ATOM 2273 O O . LYS A 1 288 ? 26.506 17.984 17.952 1.00 36.56 288 LYS A O 1
ATOM 2278 N N . PRO A 1 289 ? 25.180 16.430 18.930 1.00 36.62 289 PRO A N 1
ATOM 2279 C CA . PRO A 1 289 ? 24.114 17.349 19.336 1.00 36.62 289 PRO A CA 1
ATOM 2280 C C . PRO A 1 289 ? 24.673 18.473 20.209 1.00 36.62 289 PRO A C 1
ATOM 2282 O O . PRO A 1 289 ? 25.305 18.207 21.235 1.00 36.62 289 PRO A O 1
ATOM 2285 N N . SER A 1 290 ? 24.454 19.717 19.793 1.00 42.06 290 SER A N 1
ATOM 2286 C CA . SER A 1 290 ? 24.881 20.897 20.533 1.00 42.06 290 SER A CA 1
ATOM 2287 C C . SER A 1 290 ? 24.156 20.983 21.878 1.00 42.06 290 SER A C 1
ATOM 2289 O O . SER A 1 290 ? 22.949 20.750 21.971 1.00 42.06 290 SER A O 1
ATOM 2291 N N . ALA A 1 291 ? 24.917 21.337 22.914 1.00 49.28 291 ALA A N 1
ATOM 2292 C CA . ALA A 1 291 ? 24.421 21.806 24.204 1.00 49.28 291 ALA A CA 1
ATOM 2293 C C . ALA A 1 291 ? 23.370 22.931 24.026 1.00 49.28 291 ALA A C 1
ATOM 2295 O O . ALA A 1 291 ? 23.279 23.497 22.929 1.00 49.28 291 ALA A O 1
ATOM 2296 N N . PRO A 1 292 ? 22.587 23.285 25.071 1.00 52.38 292 PRO A N 1
ATOM 2297 C CA . PRO A 1 292 ? 21.760 24.490 25.040 1.00 52.38 292 PRO A CA 1
ATOM 2298 C C . PRO A 1 292 ? 22.582 25.655 24.476 1.00 52.38 292 PRO A C 1
ATOM 2300 O O . PRO A 1 292 ? 23.765 25.749 24.826 1.00 52.38 292 PRO A O 1
ATOM 2303 N N . PRO A 1 293 ? 22.014 26.488 23.585 1.00 52.62 293 PRO A N 1
ATOM 2304 C CA . PRO A 1 293 ? 22.794 27.495 22.881 1.00 52.62 293 PRO A CA 1
ATOM 2305 C C . PRO A 1 293 ? 23.604 28.321 23.882 1.00 52.62 293 PRO A C 1
ATOM 2307 O O . PRO A 1 293 ? 23.076 28.718 24.913 1.00 52.62 293 PRO A O 1
ATOM 2310 N N . THR A 1 294 ? 24.897 28.522 23.655 1.00 55.78 294 THR A N 1
ATOM 2311 C CA . THR A 1 294 ? 25.767 29.187 24.642 1.00 55.78 294 THR A CA 1
ATOM 2312 C C . THR A 1 294 ? 25.664 30.709 24.584 1.00 55.78 294 THR A C 1
ATOM 2314 O O . THR A 1 294 ? 26.081 31.380 25.525 1.00 55.78 294 THR A O 1
ATOM 2317 N N . SER A 1 295 ? 25.087 31.264 23.512 1.00 71.56 295 SER A N 1
ATOM 2318 C CA . SER A 1 295 ? 24.837 32.699 23.393 1.00 71.56 295 SER A CA 1
ATOM 2319 C C . SER A 1 295 ? 23.444 33.062 23.942 1.00 71.56 295 SER A C 1
ATOM 2321 O O . SER A 1 295 ? 22.465 32.369 23.642 1.00 71.56 295 SER A O 1
ATOM 2323 N N . PRO A 1 296 ? 23.304 34.166 24.703 1.00 71.69 296 PRO A N 1
ATOM 2324 C CA . PRO A 1 296 ? 22.005 34.620 25.208 1.00 71.69 296 PRO A CA 1
ATOM 2325 C C . PRO A 1 296 ? 20.954 34.848 24.109 1.00 71.69 296 PRO A C 1
ATOM 2327 O O . PRO A 1 296 ? 19.768 34.616 24.328 1.00 71.69 296 PRO A O 1
ATOM 2330 N N . LYS A 1 297 ? 21.381 35.262 22.906 1.00 72.25 297 LYS A N 1
ATOM 2331 C CA . LYS A 1 297 ? 20.487 35.513 21.764 1.00 72.25 297 LYS A CA 1
ATOM 2332 C C . LYS A 1 297 ? 19.874 34.221 21.216 1.00 72.25 297 LYS A C 1
ATOM 2334 O O . LYS A 1 297 ? 18.690 34.194 20.891 1.00 72.25 297 LYS A O 1
ATOM 2339 N N . ASP A 1 298 ? 20.659 33.150 21.157 1.00 69.25 298 ASP A N 1
ATOM 2340 C CA . ASP A 1 298 ? 20.194 31.860 20.647 1.00 69.25 298 ASP A CA 1
ATOM 2341 C C . ASP A 1 298 ? 19.337 31.120 21.687 1.00 69.25 298 ASP A C 1
ATOM 2343 O O . ASP A 1 298 ? 18.391 30.417 21.328 1.00 69.25 298 ASP A O 1
ATOM 2347 N N . GLN A 1 299 ? 19.614 31.323 22.984 1.00 80.50 299 GLN A N 1
ATOM 2348 C CA . GLN A 1 299 ? 18.728 30.864 24.060 1.00 80.50 299 GLN A CA 1
ATOM 2349 C C . GLN A 1 299 ? 17.375 31.575 24.016 1.00 80.50 299 GLN A C 1
ATOM 2351 O O . GLN A 1 299 ? 16.351 30.909 24.149 1.00 80.50 299 GLN A O 1
ATOM 2356 N N . GLU A 1 300 ? 17.358 32.894 23.785 1.00 88.12 300 GLU A N 1
ATOM 2357 C CA . GLU A 1 300 ? 16.114 33.657 23.645 1.00 88.12 300 GLU A CA 1
ATOM 2358 C C . GLU A 1 300 ? 15.290 33.164 22.455 1.00 88.12 300 GLU A C 1
ATOM 2360 O O . GLU A 1 300 ? 14.113 32.864 22.621 1.00 88.12 300 GLU A O 1
ATOM 2365 N N . SER A 1 301 ? 15.905 32.995 21.280 1.00 70.69 301 SER A N 1
ATOM 2366 C CA . SER A 1 301 ? 15.190 32.522 20.088 1.00 70.69 301 SER A CA 1
ATOM 2367 C C . SER A 1 301 ? 14.602 31.116 20.279 1.00 70.69 301 SER A C 1
ATOM 2369 O O . SER A 1 301 ? 13.455 30.859 19.909 1.00 70.69 301 SER A O 1
ATOM 2371 N N . ALA A 1 302 ? 15.346 30.209 20.922 1.00 71.38 302 ALA A N 1
ATOM 2372 C CA . ALA A 1 302 ? 14.858 28.866 21.236 1.00 71.38 302 ALA A CA 1
ATOM 2373 C C . ALA A 1 302 ? 13.739 28.867 22.296 1.00 71.38 302 ALA A C 1
ATOM 2375 O O . ALA A 1 302 ? 12.832 28.031 22.242 1.00 71.38 302 ALA A O 1
ATOM 2376 N N . ALA A 1 303 ? 13.796 29.783 23.264 1.00 87.94 303 ALA A N 1
ATOM 2377 C CA . ALA A 1 303 ? 12.746 29.961 24.259 1.00 87.94 303 ALA A CA 1
ATOM 2378 C C . ALA A 1 303 ? 11.480 30.583 23.641 1.00 87.94 303 ALA A C 1
ATOM 2380 O O . ALA A 1 303 ? 10.377 30.146 23.960 1.00 87.94 303 ALA A O 1
ATOM 2381 N N . GLU A 1 304 ? 11.623 31.525 22.708 1.00 88.50 304 GLU A N 1
ATOM 2382 C CA . GLU A 1 304 ? 10.513 32.203 22.030 1.00 88.50 304 GLU A CA 1
ATOM 2383 C C . GLU A 1 304 ? 9.685 31.236 21.172 1.00 88.50 304 GLU A C 1
ATOM 2385 O O . GLU A 1 304 ? 8.465 31.168 21.321 1.00 88.50 304 GLU A O 1
ATOM 2390 N N . GLN A 1 305 ? 10.342 30.387 20.374 1.00 73.19 305 GLN A N 1
ATOM 2391 C CA . GLN A 1 305 ? 9.663 29.349 19.582 1.00 73.19 305 GLN A CA 1
ATOM 2392 C C . GLN A 1 305 ? 8.882 28.366 20.463 1.00 73.19 305 GLN A C 1
ATOM 2394 O O . GLN A 1 305 ? 7.783 27.925 20.123 1.00 73.19 305 GLN A O 1
ATOM 2399 N N . LYS A 1 306 ? 9.434 28.013 21.629 1.00 81.81 306 LYS A N 1
ATOM 2400 C CA . LYS A 1 306 ? 8.738 27.150 22.589 1.00 81.81 306 LYS A CA 1
ATOM 2401 C C . LYS A 1 306 ? 7.537 27.855 23.211 1.00 81.81 306 LYS A C 1
ATOM 2403 O O . LYS A 1 306 ? 6.518 27.203 23.420 1.00 81.81 306 LYS A O 1
ATOM 2408 N N . LEU A 1 307 ? 7.636 29.155 23.481 1.00 88.44 307 LEU A N 1
ATOM 2409 C CA . LEU A 1 307 ? 6.536 29.942 24.029 1.00 88.44 307 LEU A CA 1
ATOM 2410 C C . LEU A 1 307 ? 5.371 30.069 23.035 1.00 88.44 307 LEU A C 1
ATOM 2412 O O . LEU A 1 307 ? 4.217 29.953 23.439 1.00 88.44 307 LEU A O 1
ATOM 2416 N N . GLU A 1 308 ? 5.656 30.216 21.740 1.00 82.00 308 GLU A N 1
ATOM 2417 C CA . GLU A 1 308 ? 4.637 30.267 20.682 1.00 82.00 308 GLU A CA 1
ATOM 2418 C C . GLU A 1 308 ? 3.835 28.958 20.587 1.00 82.00 308 GLU A C 1
ATOM 2420 O O . GLU A 1 308 ? 2.603 28.961 20.550 1.00 82.00 308 GLU A O 1
ATOM 2425 N N . LEU A 1 309 ? 4.521 27.812 20.652 1.00 72.19 309 LEU A N 1
ATOM 2426 C CA . LEU A 1 309 ? 3.864 26.501 20.676 1.00 72.19 309 LEU A CA 1
ATOM 2427 C C . LEU A 1 309 ? 2.982 26.311 21.917 1.00 72.19 309 LEU A C 1
ATOM 2429 O O . LEU A 1 309 ? 1.954 25.632 21.860 1.00 72.19 309 LEU A O 1
ATOM 2433 N N . ILE A 1 310 ? 3.370 26.909 23.042 1.00 87.81 310 ILE A N 1
ATOM 2434 C CA . ILE A 1 310 ? 2.583 26.884 24.274 1.00 87.81 310 ILE A CA 1
ATOM 2435 C C . ILE A 1 310 ? 1.336 27.768 24.150 1.00 87.81 310 ILE A C 1
ATOM 2437 O O . ILE A 1 310 ? 0.266 27.356 24.596 1.00 87.81 310 ILE A O 1
ATOM 2441 N N . ASP A 1 311 ? 1.428 28.932 23.507 1.00 82.62 311 ASP A N 1
ATOM 2442 C CA . ASP A 1 311 ? 0.278 29.819 23.282 1.00 82.62 311 ASP A CA 1
ATOM 2443 C C . ASP A 1 311 ? -0.822 29.132 22.451 1.00 82.62 311 ASP A C 1
ATOM 2445 O O . ASP A 1 311 ? -2.015 29.239 22.748 1.00 82.62 311 ASP A O 1
ATOM 2449 N N . ILE A 1 312 ? -0.428 28.304 21.479 1.00 78.25 312 ILE A N 1
ATOM 2450 C CA . ILE A 1 312 ? -1.355 27.451 20.721 1.00 78.25 312 ILE A CA 1
ATOM 2451 C C . ILE A 1 312 ? -2.068 26.447 21.644 1.00 78.25 312 ILE A C 1
ATOM 2453 O O . ILE A 1 312 ? -3.276 26.228 21.513 1.00 78.25 312 ILE A O 1
ATOM 2457 N N . LEU A 1 313 ? -1.358 25.852 22.611 1.00 76.62 313 LEU A N 1
ATOM 2458 C CA . LEU A 1 313 ? -1.966 24.933 23.579 1.00 76.62 313 LEU A CA 1
ATOM 2459 C C . LEU A 1 313 ? -2.999 25.644 24.460 1.00 76.62 313 LEU A C 1
ATOM 2461 O O . LEU A 1 313 ? -4.084 25.094 24.662 1.00 76.62 313 LEU A O 1
ATOM 2465 N N . ILE A 1 314 ? -2.700 26.865 24.911 1.00 87.12 314 ILE A N 1
ATOM 2466 C CA . ILE A 1 314 ? -3.618 27.697 25.703 1.00 87.12 314 ILE A CA 1
ATOM 2467 C C . ILE A 1 314 ? -4.880 28.016 24.893 1.00 87.12 314 ILE A C 1
ATOM 2469 O O . ILE A 1 314 ? -5.986 27.737 25.352 1.00 87.12 314 ILE A O 1
ATOM 2473 N N . LYS A 1 315 ? -4.727 28.503 23.654 1.00 82.88 315 LYS A N 1
ATOM 2474 C CA . LYS A 1 315 ? -5.849 28.818 22.747 1.00 82.88 315 LYS A CA 1
ATOM 2475 C C . LYS A 1 315 ? -6.721 27.605 22.425 1.00 82.88 315 LYS A C 1
ATOM 2477 O O . LYS A 1 315 ? -7.920 27.744 22.214 1.00 82.88 315 LYS A O 1
ATOM 2482 N N . SER A 1 316 ? -6.133 26.409 22.423 1.00 72.50 316 SER A N 1
ATOM 2483 C CA . SER A 1 316 ? -6.852 25.148 22.205 1.00 72.50 316 SER A CA 1
ATOM 2484 C C . SER A 1 316 ? -7.538 24.576 23.458 1.00 72.50 316 SER A C 1
ATOM 2486 O O . SER A 1 316 ? -8.034 23.450 23.413 1.00 72.50 316 SER A O 1
ATOM 2488 N N . GLY A 1 317 ? -7.537 25.302 24.583 1.00 82.06 317 GLY A N 1
ATOM 2489 C CA . GLY A 1 317 ? -8.169 24.880 25.839 1.00 82.06 317 GLY A CA 1
ATOM 2490 C C . GLY A 1 317 ? -7.417 23.777 26.596 1.00 82.06 317 GLY A C 1
ATOM 2491 O O . GLY A 1 317 ? -7.965 23.175 27.514 1.00 82.06 317 GLY A O 1
ATOM 2492 N N . LYS A 1 318 ? -6.161 23.482 26.231 1.00 84.19 318 LYS A N 1
ATOM 2493 C CA . LYS A 1 318 ? -5.335 22.425 26.847 1.00 84.19 318 LYS A CA 1
ATOM 2494 C C . LYS A 1 318 ? -4.487 22.981 27.993 1.00 84.19 318 LYS A C 1
ATOM 2496 O O . LYS A 1 318 ? -3.258 22.875 27.980 1.00 84.19 318 LYS A O 1
ATOM 2501 N N . THR A 1 319 ? -5.153 23.568 28.981 1.00 86.81 319 THR A N 1
ATOM 2502 C CA . THR A 1 319 ? -4.557 24.338 30.083 1.00 86.81 319 THR A CA 1
ATOM 2503 C C . THR A 1 319 ? -3.528 23.545 30.891 1.00 86.81 319 THR A C 1
ATOM 2505 O O . THR A 1 319 ? -2.436 24.052 31.128 1.00 86.81 319 THR A O 1
ATOM 2508 N N . ASP A 1 320 ? -3.795 22.281 31.233 1.00 86.06 320 ASP A N 1
ATOM 2509 C CA . ASP A 1 320 ? -2.866 21.471 32.044 1.00 86.06 320 ASP A CA 1
ATOM 2510 C C . ASP A 1 320 ? -1.541 21.186 31.324 1.00 86.06 320 ASP A C 1
ATOM 2512 O O . ASP A 1 320 ? -0.464 21.308 31.907 1.00 86.06 320 ASP A O 1
ATOM 2516 N N . LYS A 1 321 ? -1.608 20.895 30.018 1.00 78.25 321 LYS A N 1
ATOM 2517 C CA . LYS A 1 321 ? -0.413 20.694 29.184 1.00 78.25 321 LYS A CA 1
ATOM 2518 C C . LYS A 1 321 ? 0.336 21.998 28.951 1.00 78.25 321 LYS A C 1
ATOM 2520 O O . LYS A 1 321 ? 1.561 21.990 28.899 1.00 78.25 321 LYS A O 1
ATOM 2525 N N . ALA A 1 322 ? -0.379 23.113 28.809 1.00 90.44 322 ALA A N 1
ATOM 2526 C CA . ALA A 1 322 ? 0.256 24.420 28.718 1.00 90.44 322 ALA A CA 1
ATOM 2527 C C . ALA A 1 322 ? 1.041 24.739 30.002 1.00 90.44 322 ALA A C 1
ATOM 2529 O O . ALA A 1 322 ? 2.194 25.150 29.904 1.00 90.44 322 ALA A O 1
ATOM 2530 N N . ARG A 1 323 ? 0.485 24.464 31.193 1.00 92.06 323 ARG A N 1
ATOM 2531 C CA . ARG A 1 323 ? 1.184 24.679 3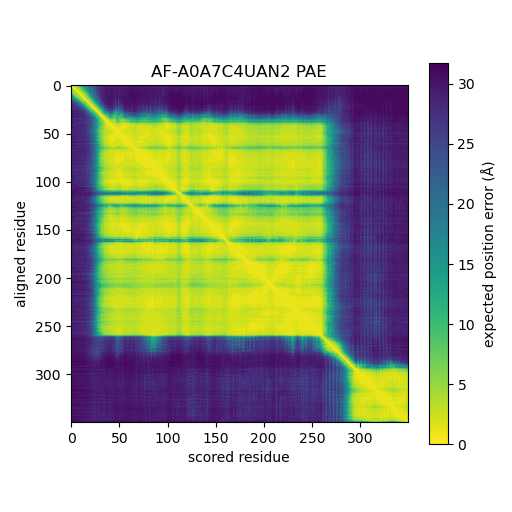2.474 1.00 92.06 323 ARG A CA 1
ATOM 2532 C C . ARG A 1 323 ? 2.476 23.865 32.587 1.00 92.06 323 ARG A C 1
ATOM 2534 O O . ARG A 1 323 ? 3.508 24.433 32.936 1.00 92.06 323 ARG A O 1
ATOM 2541 N N . GLU A 1 324 ? 2.438 22.576 32.250 1.00 88.81 324 GLU A N 1
ATOM 2542 C CA . GLU A 1 324 ? 3.626 21.703 32.263 1.00 88.81 324 GLU A CA 1
ATOM 2543 C C . GLU A 1 324 ? 4.731 22.259 31.349 1.00 88.81 324 GLU A C 1
ATOM 2545 O O . GLU A 1 324 ? 5.887 22.404 31.745 1.00 88.81 324 GLU A O 1
ATOM 2550 N N . ARG A 1 325 ? 4.361 22.676 30.134 1.00 85.19 325 ARG A N 1
ATOM 2551 C CA . ARG A 1 325 ? 5.319 23.199 29.152 1.00 85.19 325 ARG A CA 1
ATOM 2552 C C . ARG A 1 325 ? 5.869 24.577 29.511 1.00 85.19 325 ARG A C 1
ATOM 2554 O O . ARG A 1 325 ? 7.031 24.849 29.211 1.00 85.19 325 ARG A O 1
ATOM 2561 N N . LEU A 1 326 ? 5.078 25.425 30.170 1.00 92.94 326 LEU A N 1
ATOM 2562 C CA . LEU A 1 326 ? 5.556 26.697 30.719 1.00 92.94 326 LEU A CA 1
ATOM 2563 C C . LEU A 1 326 ? 6.625 26.459 31.791 1.00 92.94 326 LEU A C 1
ATOM 2565 O O . LEU A 1 326 ? 7.668 27.107 31.761 1.00 92.94 326 LEU A O 1
ATOM 2569 N N . GLN A 1 327 ? 6.411 25.495 32.693 1.00 93.06 327 GLN A N 1
ATOM 2570 C CA . GLN A 1 327 ? 7.387 25.135 33.728 1.00 93.06 327 GLN A CA 1
ATOM 2571 C C . GLN A 1 327 ? 8.689 24.584 33.127 1.00 93.06 327 GLN A C 1
ATOM 2573 O O . GLN A 1 327 ? 9.777 24.999 33.535 1.00 93.06 327 GLN A O 1
ATOM 2578 N N . ASP A 1 328 ? 8.591 23.720 32.112 1.00 87.00 328 ASP A N 1
ATOM 2579 C CA . ASP A 1 328 ? 9.753 23.196 31.386 1.00 87.00 328 ASP A CA 1
ATOM 2580 C C . ASP A 1 328 ? 10.558 24.301 30.692 1.00 87.00 328 ASP A C 1
ATOM 2582 O O . ASP A 1 328 ? 11.791 24.293 30.728 1.00 87.00 328 ASP A O 1
ATOM 2586 N N . LEU A 1 329 ? 9.876 25.268 30.069 1.00 91.56 329 LEU A N 1
ATOM 2587 C CA . LEU A 1 329 ? 10.514 26.403 29.403 1.00 91.56 329 LEU A CA 1
ATOM 2588 C C . LEU A 1 329 ? 11.273 27.271 30.410 1.00 91.56 329 LEU A C 1
ATOM 2590 O O . LEU A 1 329 ? 12.441 27.582 30.179 1.00 91.56 329 LEU A O 1
ATOM 2594 N N . ILE A 1 330 ? 10.650 27.596 31.546 1.00 94.44 330 ILE A N 1
ATOM 2595 C CA . ILE A 1 330 ? 11.278 28.383 32.618 1.00 94.44 330 ILE A CA 1
ATOM 2596 C C . ILE A 1 330 ? 12.523 27.673 33.158 1.00 94.44 330 ILE A C 1
ATOM 2598 O O . ILE A 1 330 ? 13.544 28.315 33.389 1.00 94.44 330 ILE A O 1
ATOM 2602 N N . LYS A 1 331 ? 12.459 26.349 33.339 1.00 90.56 331 LYS A N 1
ATOM 2603 C CA . LYS A 1 331 ? 13.592 25.554 33.828 1.00 90.56 331 LYS A CA 1
ATOM 2604 C C . LYS A 1 331 ? 14.732 25.477 32.810 1.00 90.56 331 LYS A C 1
ATOM 2606 O O . LYS A 1 331 ? 15.895 25.463 33.202 1.00 90.56 331 LYS A O 1
ATOM 2611 N N . ALA A 1 332 ? 14.406 25.389 31.523 1.00 82.94 332 ALA A N 1
ATOM 2612 C CA . ALA A 1 332 ? 15.390 25.227 30.459 1.00 82.94 332 ALA A CA 1
ATOM 2613 C C . ALA A 1 332 ? 16.066 26.544 30.041 1.00 82.94 332 ALA A C 1
ATOM 2615 O O . ALA A 1 332 ? 17.209 26.505 29.590 1.00 82.94 332 ALA A O 1
ATOM 2616 N N . TYR A 1 333 ? 15.383 27.686 30.188 1.00 90.12 333 TYR A N 1
ATOM 2617 C CA . TYR A 1 333 ? 15.863 28.999 29.733 1.00 90.12 333 TYR A CA 1
ATOM 2618 C C . TYR A 1 333 ? 15.616 30.116 30.766 1.00 90.12 333 TYR A C 1
ATOM 2620 O O . TYR A 1 333 ? 15.003 31.131 30.424 1.00 90.12 333 TYR A O 1
ATOM 2628 N N . PRO A 1 334 ? 16.065 29.965 32.026 1.00 88.94 334 PRO A N 1
ATOM 2629 C CA . PRO A 1 334 ? 15.640 30.810 33.149 1.00 88.94 334 PRO A CA 1
ATOM 2630 C C . PRO A 1 334 ? 15.925 32.310 32.978 1.00 88.94 334 PRO A C 1
ATOM 2632 O O . PRO A 1 334 ? 15.154 33.123 33.487 1.00 88.94 334 PRO A O 1
ATOM 2635 N N . GLU A 1 335 ? 16.970 32.664 32.224 1.00 88.62 335 GLU A N 1
ATOM 2636 C CA . GLU A 1 335 ? 17.449 34.043 32.025 1.00 88.62 335 GLU A CA 1
ATOM 2637 C C . GLU A 1 335 ? 16.886 34.727 30.760 1.00 88.62 335 GLU A C 1
ATOM 2639 O O . GLU A 1 335 ? 17.304 35.825 30.398 1.00 88.62 335 GLU A O 1
ATOM 2644 N N . THR A 1 336 ? 15.947 34.086 30.053 1.00 92.31 336 THR A N 1
ATOM 2645 C CA . THR A 1 336 ? 15.341 34.636 28.824 1.00 92.31 336 THR A CA 1
ATOM 2646 C C . THR A 1 336 ? 14.120 35.509 29.120 1.00 92.31 336 THR A C 1
ATOM 2648 O O . THR A 1 336 ? 13.357 35.262 30.059 1.00 92.31 336 THR A O 1
ATOM 2651 N N . LYS A 1 337 ? 13.860 36.506 28.268 1.00 92.06 337 LYS A N 1
ATOM 2652 C CA . LYS A 1 337 ? 12.622 37.304 28.296 1.00 92.06 337 LYS A CA 1
ATOM 2653 C C . LYS A 1 337 ? 11.402 36.406 28.098 1.00 92.06 337 LYS A C 1
ATOM 2655 O O . LYS A 1 337 ? 10.373 36.610 28.742 1.00 92.06 337 LYS A O 1
ATOM 2660 N N . SER A 1 338 ? 11.532 35.385 27.255 1.00 90.31 338 SER A N 1
ATOM 2661 C CA . SER A 1 338 ? 10.510 34.361 27.034 1.00 90.31 338 SER A CA 1
ATOM 2662 C C . SER A 1 338 ? 10.192 33.545 28.295 1.00 90.31 338 SER A C 1
ATOM 2664 O O . SER A 1 338 ? 9.021 33.261 28.540 1.00 90.31 338 SER A O 1
ATOM 2666 N N . ALA A 1 339 ? 11.170 33.247 29.160 1.00 92.94 339 ALA A N 1
ATOM 2667 C CA . ALA A 1 339 ? 10.896 32.648 30.471 1.00 92.94 339 ALA A CA 1
ATOM 2668 C C . ALA A 1 339 ? 10.189 33.613 31.435 1.00 92.94 339 ALA A C 1
ATOM 2670 O O . ALA A 1 339 ? 9.345 33.177 32.218 1.00 92.94 339 ALA A O 1
ATOM 2671 N N . GLY A 1 340 ? 10.466 34.919 31.355 1.00 92.50 340 GLY A N 1
ATOM 2672 C CA . GLY A 1 340 ? 9.694 35.950 32.061 1.00 92.50 340 GLY A CA 1
ATOM 2673 C C . GLY A 1 340 ? 8.216 35.943 31.654 1.00 92.50 340 GLY A C 1
ATOM 2674 O O . GLY A 1 340 ? 7.341 35.770 32.501 1.00 92.50 340 GLY A O 1
ATOM 2675 N N . LYS A 1 341 ? 7.940 36.002 30.345 1.00 93.56 341 LYS A N 1
ATOM 2676 C CA . LYS A 1 341 ? 6.574 35.893 29.797 1.00 93.56 341 LYS A CA 1
ATOM 2677 C C . LYS A 1 341 ? 5.904 34.565 30.165 1.00 93.56 341 LYS A C 1
ATOM 2679 O O . LYS A 1 341 ? 4.711 34.533 30.457 1.00 93.56 341 LYS A O 1
ATOM 2684 N N . ALA A 1 342 ? 6.663 33.468 30.184 1.00 93.44 342 ALA A N 1
ATOM 2685 C CA . ALA A 1 342 ? 6.150 32.161 30.576 1.00 93.44 342 ALA A CA 1
ATOM 2686 C C . ALA A 1 342 ? 5.701 32.120 32.047 1.00 93.44 342 ALA A C 1
ATOM 2688 O O . ALA A 1 342 ? 4.682 31.500 32.344 1.00 93.44 342 ALA A O 1
ATOM 2689 N N . LYS A 1 343 ? 6.412 32.800 32.960 1.00 95.31 343 LYS A N 1
ATOM 2690 C CA . LYS A 1 343 ? 5.997 32.930 34.371 1.00 95.31 343 LYS A CA 1
ATOM 2691 C C . LYS A 1 343 ? 4.676 33.693 34.490 1.00 95.31 343 LYS A C 1
ATOM 2693 O O . LYS A 1 343 ? 3.763 33.213 35.151 1.00 95.31 343 LYS A O 1
ATOM 2698 N N . GLU A 1 344 ? 4.542 34.816 33.783 1.00 94.19 344 GLU A N 1
ATOM 2699 C CA . GLU A 1 344 ? 3.302 35.607 33.776 1.00 94.19 344 GLU A CA 1
ATOM 2700 C C . GLU A 1 344 ? 2.106 34.824 33.218 1.00 94.19 344 GLU A C 1
ATOM 2702 O O . GLU A 1 344 ? 1.007 34.883 33.769 1.00 94.19 344 GLU A O 1
ATOM 2707 N N . LEU A 1 345 ? 2.306 34.078 32.125 1.00 90.81 345 LEU A N 1
ATOM 2708 C CA . LEU A 1 345 ? 1.266 33.214 31.562 1.00 90.81 345 LEU A CA 1
ATOM 2709 C C . LEU A 1 345 ? 0.909 32.078 32.520 1.00 90.81 345 LEU A C 1
ATOM 2711 O O . LEU A 1 345 ? -0.266 31.769 32.676 1.00 90.81 345 LEU A O 1
ATOM 2715 N N . LEU A 1 346 ? 1.892 31.482 33.197 1.00 91.00 346 LEU A N 1
ATOM 2716 C CA . LEU A 1 346 ? 1.647 30.413 34.161 1.00 91.00 346 LEU A CA 1
ATOM 2717 C C . LEU A 1 346 ? 0.815 30.903 35.355 1.00 91.00 346 LEU A C 1
ATOM 2719 O O . LEU A 1 346 ? -0.067 30.176 35.805 1.00 91.00 346 LEU A O 1
ATOM 2723 N N . ASP A 1 347 ? 1.047 32.132 35.823 1.00 91.19 347 ASP A N 1
ATOM 2724 C CA . ASP A 1 347 ? 0.257 32.749 36.893 1.00 91.19 347 ASP A CA 1
ATOM 2725 C C . ASP A 1 347 ? -1.167 33.115 36.452 1.00 91.19 347 ASP A C 1
ATOM 2727 O O . ASP A 1 347 ? -2.092 32.983 37.247 1.00 91.19 347 ASP A O 1
ATOM 2731 N N . LYS A 1 348 ? -1.374 33.498 35.185 1.00 89.00 348 LYS A N 1
ATOM 2732 C CA . LYS A 1 348 ? -2.714 33.750 34.612 1.00 89.00 348 LYS A CA 1
ATOM 2733 C C . LYS A 1 348 ? -3.532 32.480 34.360 1.00 89.00 348 LYS A C 1
ATOM 2735 O O . LYS A 1 348 ? -4.739 32.571 34.164 1.00 89.00 348 LYS A O 1
ATOM 2740 N N . LEU A 1 349 ? -2.874 31.321 34.298 1.00 80.69 349 LEU A N 1
ATOM 2741 C CA . LEU A 1 349 ? -3.510 30.016 34.096 1.00 80.69 349 LEU A CA 1
ATOM 2742 C C . LEU A 1 349 ? -3.761 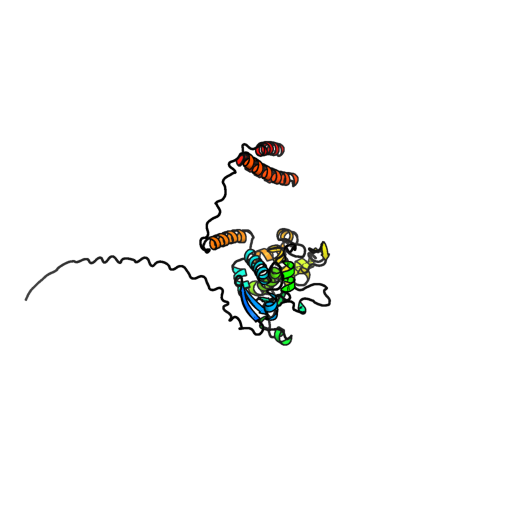29.266 35.414 1.00 80.69 349 LEU A C 1
ATOM 2744 O O . LEU A 1 349 ? -4.236 28.128 35.354 1.00 80.69 349 LEU A O 1
ATOM 2748 N N . LYS A 1 350 ? -3.401 29.838 36.571 1.00 65.56 350 LYS A N 1
ATOM 2749 C CA . LYS A 1 350 ? -3.861 29.371 37.888 1.00 65.56 350 LYS A CA 1
ATOM 2750 C C . LYS A 1 350 ? -5.334 29.709 38.052 1.00 65.56 350 LYS A C 1
ATOM 2752 O O . LYS A 1 350 ? -6.057 28.799 38.509 1.00 65.56 350 LYS A O 1
#

Foldseek 3Di:
DDDDDDDDDDDDDDDDDPDPDPPDPDDDDDQDDPQPQCNDPQFGWGGALLATETEGPQNVVCQPPPAPQGLVNLVNVLSVLLVLLFDPVLNVLLSVAYEYEDAAAVVQPPPPPNHGDQKAAAADPPCQPVCVVVVHDSSSHRHMYGNHSPVSSVCPGPPHPDFFSSCQLRSLLSCCPPPQNVPRVLLVVLLVVCVVVVLQQWWAFPVRHTGRHQLNVDSSSVRSQLLRQCRGAHRTPVGHLVRCCVSRVSSSVVSCVSRNDPVVSVVVVVVVVVVVVVPDDDDDDDDDDDDQDPDLVSLQVVLVVLLVVLVVCVVVVVLVVSLVSLVVSCVSRVPYVSNVVSVVVNVVSD

Mean predicted aligned error: 15.93 Å

Solvent-accessible surface area (backbone atoms only — not comparable to full-atom values): 20095 Å² total; per-residue (Å²): 132,90,80,92,84,91,87,81,88,82,90,80,88,77,84,78,81,79,77,80,77,76,80,73,80,80,76,78,79,71,74,67,51,94,59,59,47,72,72,46,90,69,28,45,44,42,50,56,97,69,27,40,34,35,35,23,60,67,29,63,75,51,51,79,51,98,50,96,48,34,45,67,58,45,52,48,52,44,50,54,49,47,61,70,57,47,45,77,70,54,45,56,55,58,36,70,35,48,35,37,35,32,36,69,41,72,81,17,54,48,91,88,69,89,51,74,43,48,57,45,53,35,88,57,94,55,87,14,51,63,38,45,77,73,75,41,66,36,82,48,45,62,16,37,33,32,27,15,44,51,60,55,24,61,48,60,28,87,95,49,89,65,83,56,61,74,64,48,39,35,53,35,44,46,44,36,44,79,73,66,37,76,82,34,66,68,53,47,52,45,40,50,54,40,57,78,68,47,68,34,57,71,21,46,32,80,89,74,47,72,40,62,29,70,42,64,76,38,49,64,39,28,52,14,45,52,43,24,6,61,56,60,39,30,64,37,55,46,36,31,41,71,45,26,45,70,76,38,52,61,57,37,51,51,47,36,70,75,66,48,60,68,74,68,48,58,57,46,52,54,50,53,56,59,52,60,74,72,75,67,82,92,70,86,81,83,80,77,87,76,69,80,58,88,46,74,69,54,37,32,54,57,37,41,59,54,49,54,59,34,51,53,30,46,76,68,69,39,52,70,63,26,47,54,52,33,54,52,45,31,73,74,35,66,90,26,69,44,20,52,53,31,52,57,52,47,63,73,69,106